Protein AF-A0A8H7SXX1-F1 (afdb_monomer)

InterPro domains:
  IPR019351 Protein of unknown function DUF2039 [PF10217] (131-216)
  IPR019351 Protein of unknown function DUF2039 [PTHR22876] (121-263)
  IPR028217 Ribosome-assembly protein 3, C-terminal [PF14615] (45-90)

Solvent-accessible surface area (backbone atoms only — not comparable to full-atom values): 16747 Å² total; per-residue (Å²): 137,84,88,84,82,91,87,82,90,83,89,81,89,84,86,88,84,91,87,81,86,90,82,90,83,90,75,84,85,75,83,72,82,80,50,78,64,58,58,51,50,54,50,53,44,51,55,52,49,52,51,53,50,50,61,74,43,36,73,60,52,56,54,57,69,68,43,95,80,71,42,72,73,56,51,49,52,52,50,52,61,62,52,58,62,56,75,75,52,52,77,68,54,48,51,51,54,49,52,50,50,51,49,51,50,51,52,48,49,53,56,50,50,65,62,69,72,71,68,72,84,67,83,59,83,77,70,74,74,69,66,92,73,70,82,87,66,79,84,76,78,72,84,83,39,65,71,58,52,52,57,63,68,54,85,80,56,49,28,25,65,75,57,45,52,56,51,52,50,23,44,69,68,73,67,59,68,77,59,92,63,63,38,64,16,79,73,80,65,42,67,68,23,75,60,57,82,51,45,33,27,74,67,52,17,59,75,66,56,25,16,19,58,78,68,46,79,50,71,61,77,33,59,68,85,78,59,72,46,75,66,52,51,50,48,52,51,51,49,52,49,53,53,47,66,76,38,54,74,69,53,36,56,47,52,53,52,37,59,74,71,66,52,87,90,124

Organism: NCBI:txid101142

Sequence (266 aa):
MVDMNKKRSAATKIQSKPAKIQKTEEIKQDQAPETLEQKSTAKRFRDLYMTKVTQAFGADLDIIRQEPNLNGARLNILIDSLEAGIDIFSSLEQEIILADEEKYLRINLYRMSTYENKGTSRKGNSAKKGQAHQNSTSWKANKNSKKSLLIANLPVYGLCQRCTDVILWRKKYKKYKPLTTVKKCTGCEEKCIKEAYHVLCDNCARGKGVCAKCLESKDIINTKDEFKSNADEMREAQEKERMLDRMTLRQRRSYLRKLERGDDIL

Mean predicted aligned error: 20.33 Å

pLDDT: mean 78.38, std 19.78, range [28.33, 97.56]

Foldseek 3Di:
DDDDDDDDDDDDDDDDDDDDDDDDDDDDDDDDPDDPVLVVLLVVLLVVQCVVLCVVCVVVVVVVVPDPPDDPVNVVVVSVVSSVVSVVDDSVRSVVVVVVVVVVVVVVVVVVVVVVPPDDPPPPVPPPDPDPDDCPDDDDDDPPDPVLVVLQPDDDFQAAPVVSVVSNVCSSVVVDDADPAQCQAPQPRDSAHRGPQFRHDPVRSVVQCARRHPRDNHDTDHHPVVDQDPVNVVVVVVVVVVVLVVDDPVVNVVVVVCVVVVHDDD

Secondary structure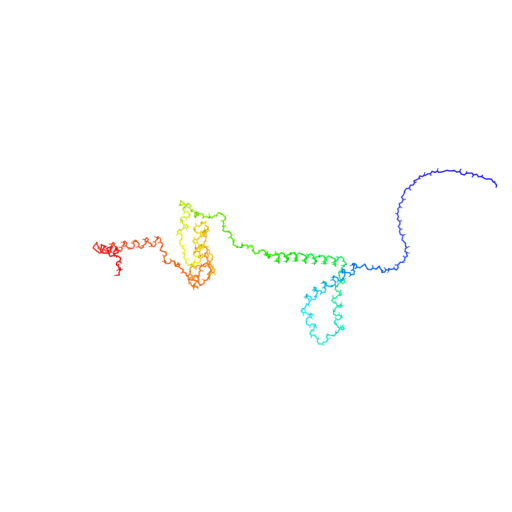 (DSSP, 8-state):
-----------------------------------HHHHHHHHHHHHHHHHHHHHHTHHHHHHHTT-TT--HHHHHHHHHHHHGGGGGS-HHHHHHHHHHHHHHHHHHHHHHHHHHTT--S-------PPPSS---S-----TT-HHHHHHHHS---S-BHHHHHHHHHHHHTT-----SSPBPPTTT-SS-B-STT-SS-HHHHHHHT--TTT-----B---GGG---HHHHHHHHHHHHHHHHHS-HHHHHHHHHHHHHT----

Radius of gyration: 47.49 Å; Cα contacts (8 Å, |Δi|>4): 150; chains: 1; bounding box: 80×70×167 Å

Structure (mmCIF, N/CA/C/O backbone):
data_AF-A0A8H7SXX1-F1
#
_entry.id   AF-A0A8H7SXX1-F1
#
loop_
_atom_site.group_PDB
_atom_site.id
_atom_site.type_symbol
_atom_site.label_atom_id
_atom_site.label_alt_id
_atom_site.label_comp_id
_atom_site.label_asym_id
_atom_site.label_entity_id
_atom_site.label_seq_id
_atom_site.pdbx_PDB_ins_code
_atom_site.Cartn_x
_atom_site.Cartn_y
_atom_site.Cartn_z
_atom_site.occupancy
_atom_site.B_iso_or_equiv
_atom_site.auth_seq_id
_atom_site.auth_comp_id
_atom_site.auth_asym_id
_atom_site.auth_atom_id
_atom_site.pdbx_PDB_model_num
ATOM 1 N N . MET A 1 1 ? -45.574 29.478 123.001 1.00 37.16 1 MET A N 1
ATOM 2 C CA . MET A 1 1 ? -46.199 30.786 122.724 1.00 37.16 1 MET A CA 1
ATOM 3 C C . MET A 1 1 ? -45.103 31.736 122.263 1.00 37.16 1 MET A C 1
ATOM 5 O O . MET A 1 1 ? -44.094 31.814 122.945 1.00 37.16 1 MET A O 1
ATOM 9 N N . VAL A 1 2 ? -45.371 32.416 121.143 1.00 34.28 2 VAL A N 1
ATOM 10 C CA . VAL A 1 2 ? -44.694 33.585 120.540 1.00 34.28 2 VAL A CA 1
ATOM 11 C C . VAL A 1 2 ? -43.374 33.364 119.771 1.00 34.28 2 VAL A C 1
ATOM 13 O O . VAL A 1 2 ? -42.347 33.030 120.346 1.00 34.28 2 VAL A O 1
ATOM 16 N N . ASP A 1 3 ? -43.513 33.568 118.453 1.00 38.09 3 ASP A N 1
ATOM 17 C CA . ASP A 1 3 ? -42.626 34.076 117.388 1.00 38.09 3 ASP A CA 1
ATOM 18 C C . ASP A 1 3 ? -41.094 34.006 117.494 1.00 38.09 3 ASP A C 1
ATOM 20 O O . ASP A 1 3 ? -40.504 34.306 118.521 1.00 38.09 3 ASP A O 1
ATOM 24 N N . MET A 1 4 ? -40.440 33.813 116.336 1.00 37.72 4 MET A N 1
ATOM 25 C CA . MET A 1 4 ? -39.564 34.850 115.761 1.00 37.72 4 MET A CA 1
ATOM 26 C C . MET A 1 4 ? -39.124 34.534 114.318 1.00 37.72 4 MET A C 1
ATOM 28 O O . MET A 1 4 ? -38.861 33.405 113.915 1.00 37.72 4 MET A O 1
ATOM 32 N N . ASN A 1 5 ? -39.069 35.619 113.551 1.00 37.16 5 ASN A N 1
ATOM 33 C CA . ASN A 1 5 ? -38.801 35.768 112.126 1.00 37.16 5 ASN A CA 1
ATOM 34 C C . ASN A 1 5 ? -37.419 35.293 111.623 1.00 37.16 5 ASN A C 1
ATOM 36 O O . ASN A 1 5 ? -36.385 35.653 112.170 1.00 37.16 5 ASN A O 1
ATOM 40 N N . LYS A 1 6 ? -37.449 34.655 110.443 1.00 36.28 6 LYS A N 1
ATOM 41 C CA . LYS A 1 6 ? -36.845 35.062 109.147 1.00 36.28 6 LYS A CA 1
ATOM 42 C C . LYS A 1 6 ? -35.477 35.775 109.127 1.00 36.28 6 LYS A C 1
ATOM 44 O O . LYS A 1 6 ? -35.349 36.872 109.665 1.00 36.28 6 LYS A O 1
ATOM 49 N N . LYS A 1 7 ? -34.605 35.262 108.231 1.00 36.50 7 LYS A N 1
ATOM 50 C CA . LYS A 1 7 ? -33.596 35.901 107.321 1.00 36.50 7 LYS A CA 1
ATOM 51 C C . LYS A 1 7 ? -32.297 35.059 107.354 1.00 36.50 7 LYS A C 1
ATOM 53 O O . LYS A 1 7 ? -31.982 34.521 108.396 1.00 36.50 7 LYS A O 1
ATOM 58 N N . ARG A 1 8 ? -31.464 34.893 106.322 1.00 34.09 8 ARG A N 1
ATOM 59 C CA . ARG A 1 8 ? -31.343 35.384 104.937 1.00 34.09 8 ARG A CA 1
ATOM 60 C C . ARG A 1 8 ? -30.253 34.537 104.242 1.00 34.09 8 ARG A C 1
ATOM 62 O O . ARG A 1 8 ? -29.403 33.960 104.903 1.00 34.09 8 ARG A O 1
ATOM 69 N N . SER A 1 9 ? -30.314 34.547 102.915 1.00 30.62 9 SER A N 1
ATOM 70 C CA . SER A 1 9 ? -29.362 34.135 101.873 1.00 30.62 9 SER A CA 1
ATOM 71 C C . SER A 1 9 ? -27.860 34.092 102.197 1.00 30.62 9 SER A C 1
ATOM 73 O O . SER A 1 9 ? -27.345 35.043 102.774 1.00 30.62 9 SER A O 1
ATOM 75 N N . ALA A 1 10 ? -27.148 33.120 101.611 1.00 31.09 10 ALA A N 1
ATOM 76 C CA . ALA A 1 10 ? -25.990 33.350 100.727 1.00 31.09 10 ALA A CA 1
ATOM 77 C C . ALA A 1 10 ? -25.511 32.036 100.075 1.00 31.09 10 ALA A C 1
ATOM 79 O O . ALA A 1 10 ? -25.441 30.993 100.717 1.00 31.09 10 ALA A O 1
ATOM 80 N N . ALA A 1 11 ? -25.189 32.113 98.783 1.00 35.09 11 ALA A N 1
ATOM 81 C CA . ALA A 1 11 ? -24.529 31.073 97.998 1.00 35.09 11 ALA A CA 1
ATOM 82 C C . ALA A 1 11 ? -23.088 30.819 98.481 1.00 35.09 11 ALA A C 1
ATOM 84 O O . ALA A 1 11 ? -22.517 31.704 99.113 1.00 35.09 11 ALA A O 1
ATOM 85 N N . THR A 1 12 ? -22.488 29.675 98.109 1.00 29.48 12 THR A N 1
ATOM 86 C CA . THR A 1 12 ? -21.173 29.552 97.420 1.00 29.48 12 THR A CA 1
ATOM 87 C C . THR A 1 12 ? -20.706 28.080 97.378 1.00 29.48 12 THR A C 1
ATOM 89 O O . THR A 1 12 ? -20.457 27.502 98.424 1.00 29.48 12 THR A O 1
ATOM 92 N N . LYS A 1 13 ? -20.569 27.538 96.146 1.00 34.62 13 LYS A N 1
ATOM 93 C CA . LYS A 1 13 ? -19.473 26.690 95.585 1.00 34.62 13 LYS A CA 1
ATOM 94 C C . LYS A 1 13 ? -19.109 25.393 96.359 1.00 34.62 13 LYS A C 1
ATOM 96 O O . LYS A 1 13 ? -18.829 25.415 97.541 1.00 34.62 13 LYS A O 1
ATOM 101 N N . ILE A 1 14 ? -18.993 24.226 95.724 1.00 32.09 14 ILE A N 1
ATOM 102 C CA . ILE A 1 14 ? -17.800 23.788 94.972 1.00 32.09 14 ILE A CA 1
ATOM 103 C C . ILE A 1 14 ? -18.101 22.436 94.292 1.00 32.09 14 ILE A C 1
ATOM 105 O O . ILE A 1 14 ? -18.892 21.628 94.764 1.00 32.09 14 ILE A O 1
ATOM 109 N N . GLN A 1 15 ? -17.444 22.257 93.150 1.00 35.50 15 GLN A N 1
ATOM 110 C CA . GLN A 1 15 ? -17.472 21.152 92.197 1.00 35.50 15 GLN A CA 1
ATOM 111 C C . GLN A 1 15 ? -16.870 19.822 92.693 1.00 35.50 15 GLN A C 1
ATOM 113 O O . GLN A 1 15 ? -16.064 19.790 93.618 1.00 35.50 15 GLN A O 1
ATOM 118 N N . SER A 1 16 ? -17.103 18.808 91.843 1.00 32.47 16 SER A N 1
ATOM 119 C CA . SER A 1 16 ? -16.321 17.581 91.580 1.00 32.47 16 SER A CA 1
ATOM 120 C C . SER A 1 16 ? -16.779 16.338 92.346 1.00 32.47 16 SER A C 1
ATOM 122 O O . SER A 1 16 ? -17.070 16.419 93.525 1.00 32.47 16 SER A O 1
ATOM 124 N N . LYS A 1 17 ? -16.875 15.139 91.766 1.00 32.19 17 LYS A N 1
ATOM 125 C CA . LYS A 1 17 ? -16.636 14.587 90.415 1.00 32.19 17 LYS A CA 1
ATOM 126 C C . LYS A 1 17 ? -17.355 13.207 90.370 1.00 32.19 17 LYS A C 1
ATOM 128 O O . LYS A 1 17 ? -17.780 12.732 91.419 1.00 32.19 17 LYS A O 1
ATOM 133 N N . PRO A 1 18 ? -17.519 12.573 89.195 1.00 48.75 18 PRO A N 1
ATOM 134 C CA . PRO A 1 18 ? -18.540 11.547 88.965 1.00 48.75 18 PRO A CA 1
ATOM 135 C C . PRO A 1 18 ? -17.991 10.116 88.828 1.00 48.75 18 PRO A C 1
ATOM 137 O O . PRO A 1 18 ? -16.824 9.944 88.487 1.00 48.75 18 PRO A O 1
ATOM 140 N N . ALA A 1 19 ? -18.876 9.124 89.009 1.00 29.56 19 ALA A N 1
ATOM 141 C CA . ALA A 1 19 ? -18.908 7.755 88.440 1.00 29.56 19 ALA A CA 1
ATOM 142 C C . ALA A 1 19 ? -19.713 6.860 89.409 1.00 29.56 19 ALA A C 1
ATOM 144 O O . ALA A 1 19 ? -19.548 7.013 90.610 1.00 29.56 19 ALA A O 1
ATOM 145 N N . LYS A 1 20 ? -20.542 5.873 89.060 1.00 30.88 20 LYS A N 1
ATOM 146 C CA . LYS A 1 20 ? -21.133 5.275 87.844 1.00 30.88 20 LYS A CA 1
ATOM 147 C C . LYS A 1 20 ? -22.085 4.164 88.386 1.00 30.88 20 LYS A C 1
ATOM 149 O O . LYS A 1 20 ? -22.006 3.865 89.571 1.00 30.88 20 LYS A O 1
ATOM 154 N N . ILE A 1 21 ? -22.841 3.484 87.508 1.00 33.03 21 ILE A N 1
ATOM 155 C CA . ILE A 1 21 ? -23.528 2.169 87.712 1.00 33.03 21 ILE A CA 1
ATOM 156 C C . ILE A 1 21 ? -24.982 2.313 88.219 1.00 33.03 21 ILE A C 1
ATOM 158 O O . ILE A 1 21 ? -25.208 2.705 89.353 1.00 33.03 21 ILE A O 1
ATOM 162 N N . GLN A 1 22 ? -26.013 2.256 87.363 1.00 38.47 22 GLN A N 1
ATOM 163 C CA . GLN A 1 22 ? -26.633 1.116 86.640 1.00 38.47 22 GLN A CA 1
ATOM 164 C C . GLN A 1 22 ? -27.285 0.040 87.530 1.00 38.47 22 GLN A C 1
ATOM 166 O O . GLN A 1 22 ? -26.581 -0.763 88.130 1.00 38.47 22 GLN A O 1
ATOM 171 N N . LYS A 1 23 ? -28.620 -0.063 87.459 1.00 28.33 23 LYS A N 1
ATOM 172 C CA . LYS A 1 23 ? -29.373 -1.285 87.093 1.00 28.33 23 LYS A CA 1
ATOM 173 C C . LYS A 1 23 ? -30.862 -0.920 86.946 1.00 28.33 23 LYS A C 1
ATOM 175 O O . LYS A 1 23 ? -31.417 -0.309 87.845 1.00 28.33 23 LYS A O 1
ATOM 180 N N . THR A 1 24 ? -31.383 -0.927 85.717 1.00 33.12 24 THR A N 1
ATOM 181 C CA . THR A 1 24 ? -32.135 -2.007 85.030 1.00 33.12 24 THR A CA 1
ATOM 182 C C . THR A 1 24 ? -33.617 -1.979 85.344 1.00 33.12 24 THR A C 1
ATOM 184 O O . THR A 1 24 ? -33.993 -2.278 86.467 1.00 33.12 24 THR A O 1
ATOM 187 N N . GLU A 1 25 ? -34.414 -1.762 84.302 1.00 30.83 25 GLU A N 1
ATOM 188 C CA . GLU A 1 25 ? -35.703 -2.420 84.118 1.00 30.83 25 GLU A CA 1
ATOM 189 C C . GLU A 1 25 ? -35.915 -2.658 82.616 1.00 30.83 25 GLU A C 1
ATOM 191 O O . GLU A 1 25 ? -35.535 -1.846 81.770 1.00 30.83 25 GLU A O 1
ATOM 196 N N . GLU A 1 26 ? -36.402 -3.856 82.320 1.00 41.72 26 GLU A N 1
ATOM 197 C CA . GLU A 1 26 ? -36.596 -4.449 81.003 1.00 41.72 26 GLU A CA 1
ATOM 198 C C . GLU A 1 26 ? -37.748 -3.767 80.257 1.00 41.72 26 GLU A C 1
ATOM 200 O O . GLU A 1 26 ? -38.807 -3.518 80.833 1.00 41.72 26 GLU A O 1
ATOM 205 N N . ILE A 1 27 ? -37.578 -3.516 78.955 1.00 31.38 27 ILE A N 1
ATOM 206 C CA . ILE A 1 27 ? -38.669 -3.091 78.072 1.00 31.38 27 ILE A CA 1
ATOM 207 C C . ILE A 1 27 ? -38.662 -3.980 76.829 1.00 31.38 27 ILE A C 1
ATOM 209 O O . ILE A 1 27 ? -37.657 -4.104 76.128 1.00 31.38 27 ILE A O 1
ATOM 213 N N . LYS A 1 28 ? -39.821 -4.606 76.602 1.00 34.22 28 LYS A N 1
ATOM 214 C CA . LYS A 1 28 ? -40.221 -5.328 75.394 1.00 34.22 28 LYS A CA 1
ATOM 215 C C . LYS A 1 28 ? -39.857 -4.505 74.156 1.00 34.22 28 LYS A C 1
ATOM 217 O O . LYS A 1 28 ? -40.243 -3.345 74.057 1.00 34.22 28 LYS A O 1
ATOM 222 N N . GLN A 1 29 ? -39.124 -5.098 73.218 1.00 30.75 29 GLN A N 1
ATOM 223 C CA . GLN A 1 29 ? -38.892 -4.468 71.923 1.00 30.75 29 GLN A CA 1
ATOM 224 C C . GLN A 1 29 ? -40.177 -4.538 71.097 1.00 30.75 29 GLN A C 1
ATOM 226 O O . GLN A 1 29 ? -40.512 -5.568 70.515 1.00 30.75 29 GLN A O 1
ATOM 231 N N . ASP A 1 30 ? -40.892 -3.417 71.094 1.00 32.69 30 ASP A N 1
ATOM 232 C CA . ASP A 1 30 ? -41.948 -3.102 70.147 1.00 32.69 30 ASP A CA 1
ATOM 233 C C . ASP A 1 30 ? -41.365 -3.008 68.730 1.00 32.69 30 ASP A C 1
ATOM 235 O O . ASP A 1 30 ? -40.383 -2.307 68.471 1.00 32.69 30 ASP A O 1
ATOM 239 N N . GLN A 1 31 ? -41.998 -3.725 67.803 1.00 41.03 31 GLN A N 1
ATOM 240 C CA . GLN A 1 31 ? -41.789 -3.585 66.368 1.00 41.03 31 GLN A CA 1
ATOM 241 C C . GLN A 1 31 ? -42.209 -2.173 65.943 1.00 41.03 31 GLN A C 1
ATOM 243 O O . GLN A 1 31 ? -43.389 -1.822 65.982 1.00 41.03 31 GLN A 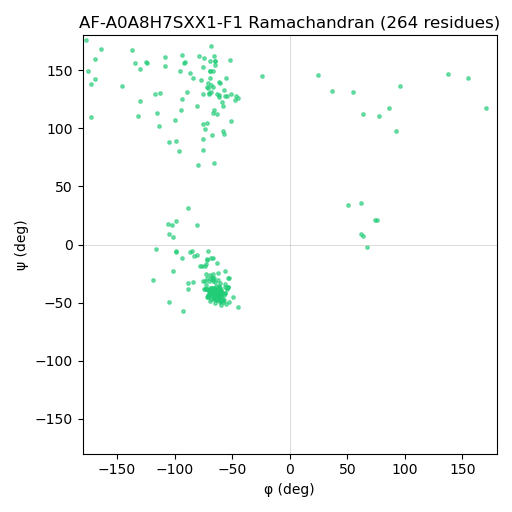O 1
ATOM 248 N N . ALA A 1 32 ? -41.238 -1.359 65.529 1.00 39.59 32 ALA A N 1
ATOM 249 C CA . ALA A 1 32 ? -41.510 -0.088 64.876 1.00 39.59 32 ALA A CA 1
ATOM 250 C C . ALA A 1 32 ? -42.129 -0.346 63.486 1.00 39.59 32 ALA A C 1
ATOM 252 O O . ALA A 1 32 ? -41.664 -1.235 62.769 1.00 39.59 32 ALA A O 1
ATOM 253 N N . PRO A 1 33 ? -43.165 0.406 63.078 1.00 44.22 33 PRO A N 1
ATOM 254 C CA . PRO A 1 33 ? -43.780 0.240 61.771 1.00 44.22 33 PRO A CA 1
ATOM 255 C C . PRO A 1 33 ? -42.784 0.645 60.679 1.00 44.22 33 PRO A C 1
ATOM 257 O O . PRO A 1 33 ? -42.426 1.817 60.563 1.00 44.22 33 PRO A O 1
ATOM 260 N N . GLU A 1 34 ? -42.346 -0.334 59.885 1.00 51.88 34 GLU A N 1
ATOM 261 C CA . GLU A 1 34 ? -41.551 -0.123 58.671 1.00 51.88 34 GLU A CA 1
ATOM 262 C C . GLU A 1 34 ? -42.181 0.969 57.807 1.00 51.88 34 GLU A C 1
ATOM 264 O O . GLU A 1 34 ? -43.358 0.888 57.423 1.00 51.88 34 GLU A O 1
ATOM 269 N N . THR A 1 35 ? -41.394 1.994 57.491 1.00 57.38 35 THR A N 1
ATOM 270 C CA . THR A 1 35 ? -41.860 3.111 56.678 1.00 57.38 35 THR A CA 1
ATOM 271 C C . THR A 1 35 ? -42.144 2.633 55.250 1.00 57.38 35 THR A C 1
ATOM 273 O O . THR A 1 35 ? -41.526 1.698 54.736 1.00 57.38 35 THR A O 1
ATOM 276 N N . LEU A 1 36 ? -43.105 3.275 54.580 1.00 61.31 36 LEU A N 1
ATOM 277 C CA . LEU A 1 36 ? -43.524 2.937 53.210 1.00 61.31 36 LEU A CA 1
ATOM 278 C C . LEU A 1 36 ? -42.338 2.913 52.216 1.00 61.31 36 LEU A C 1
ATOM 280 O O . LEU A 1 36 ? -42.349 2.163 51.241 1.00 61.31 36 LEU A O 1
ATOM 284 N N . GLU A 1 37 ? -41.310 3.716 52.496 1.00 60.41 37 GLU A N 1
ATOM 285 C CA . GLU A 1 37 ? -40.073 3.839 51.724 1.00 60.41 37 GLU A CA 1
ATOM 286 C C . GLU A 1 37 ? -39.175 2.597 51.862 1.00 60.41 37 GLU A C 1
ATOM 288 O O . GLU A 1 37 ? -38.731 2.060 50.847 1.00 60.41 37 GLU A O 1
ATOM 293 N N . GLN A 1 38 ? -39.009 2.068 53.081 1.00 60.84 38 GLN A N 1
ATOM 294 C CA . GLN A 1 38 ? -38.187 0.883 53.381 1.00 60.84 38 GLN A CA 1
ATOM 295 C C . GLN A 1 38 ? -38.747 -0.398 52.745 1.00 60.84 38 GLN A C 1
ATOM 297 O O . GLN A 1 38 ? -38.005 -1.206 52.191 1.00 60.84 38 GLN A O 1
ATOM 302 N N . LYS A 1 39 ? -40.076 -0.559 52.722 1.00 66.38 39 LYS A N 1
ATOM 303 C CA . LYS A 1 39 ? -40.717 -1.681 52.008 1.00 66.38 39 LYS A CA 1
ATOM 304 C C . LYS A 1 39 ? -40.500 -1.602 50.498 1.00 66.38 39 LYS A C 1
ATOM 306 O O . LYS A 1 39 ? -40.419 -2.623 49.814 1.00 66.38 39 LYS A O 1
ATOM 311 N N . SER A 1 40 ? -40.423 -0.384 49.962 1.00 75.94 40 SER A N 1
ATOM 312 C CA . SER A 1 40 ? -40.238 -0.161 48.530 1.00 75.94 40 SER A CA 1
ATOM 313 C C . SER A 1 40 ? -38.803 -0.447 48.077 1.00 75.94 40 SER A C 1
ATOM 315 O O . SER A 1 40 ? -38.621 -1.033 47.009 1.00 75.94 40 SER A O 1
ATOM 317 N N . THR A 1 41 ? -37.797 -0.099 48.889 1.00 77.31 41 THR A N 1
ATOM 318 C CA . THR A 1 41 ? -36.383 -0.388 48.607 1.00 77.31 41 THR A CA 1
ATOM 319 C C . THR A 1 41 ? -36.094 -1.877 48.739 1.00 77.31 41 THR A C 1
ATOM 321 O O . THR A 1 41 ? -35.502 -2.446 47.825 1.00 77.31 41 THR A O 1
ATOM 324 N N . ALA A 1 42 ? -36.623 -2.532 49.778 1.00 83.75 42 ALA A N 1
ATOM 325 C CA . ALA A 1 42 ? -36.520 -3.9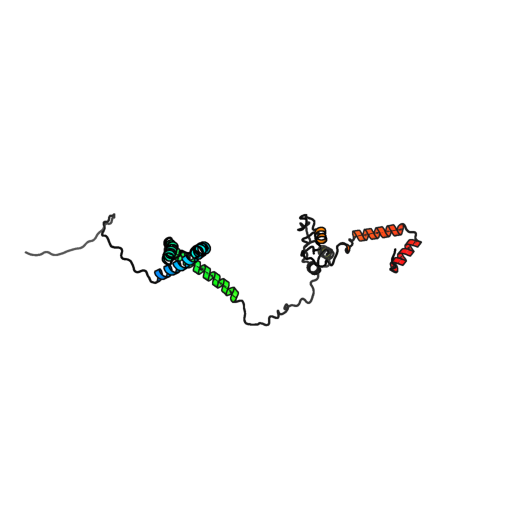80 49.956 1.00 83.75 42 ALA A CA 1
ATOM 326 C C . ALA A 1 42 ? -37.100 -4.750 48.758 1.00 83.75 42 ALA A C 1
ATOM 328 O O . ALA A 1 42 ? -36.475 -5.673 48.237 1.00 83.75 42 ALA A O 1
ATOM 329 N N . LYS A 1 43 ? -38.266 -4.324 48.249 1.00 88.88 43 LYS A N 1
ATOM 330 C CA . LYS A 1 43 ? -38.862 -4.918 47.046 1.00 88.88 43 LYS A CA 1
ATOM 331 C C . LYS A 1 43 ? -37.988 -4.715 45.803 1.00 88.88 43 LYS A C 1
ATOM 333 O O . LYS A 1 43 ? -37.742 -5.667 45.072 1.00 88.88 43 LYS A O 1
ATOM 338 N N . ARG A 1 44 ? -37.493 -3.494 45.571 1.00 88.94 44 ARG A N 1
ATOM 339 C CA . ARG A 1 44 ? -36.620 -3.191 44.420 1.00 88.94 44 ARG A CA 1
ATOM 340 C C . ARG A 1 44 ? -35.317 -3.984 44.464 1.00 88.94 44 ARG A C 1
ATOM 342 O O . ARG A 1 44 ? -34.874 -4.475 43.429 1.00 88.94 44 ARG A O 1
ATOM 349 N N . PHE A 1 45 ? -34.717 -4.114 45.647 1.00 92.81 45 PHE A N 1
ATOM 350 C CA . PHE A 1 45 ? -33.502 -4.899 45.829 1.00 92.81 45 PHE A CA 1
ATOM 351 C C . PHE A 1 45 ? -33.764 -6.382 45.584 1.00 92.81 45 PHE A C 1
ATOM 353 O O . PHE A 1 45 ? -33.024 -6.997 44.823 1.00 92.81 45 PHE A O 1
ATOM 360 N N . ARG A 1 46 ? -34.848 -6.936 46.142 1.00 93.25 46 ARG A N 1
ATOM 361 C CA . ARG A 1 46 ? -35.284 -8.314 45.881 1.00 93.25 46 ARG A CA 1
ATOM 362 C C . ARG A 1 46 ? -35.427 -8.586 44.385 1.00 93.25 46 ARG A C 1
ATOM 364 O O . ARG A 1 46 ? -34.861 -9.557 43.895 1.00 93.25 46 ARG A O 1
ATOM 371 N N . ASP A 1 47 ? -36.118 -7.715 43.654 1.00 92.12 47 ASP A N 1
ATOM 372 C CA . ASP A 1 47 ? -36.322 -7.874 42.211 1.00 92.12 47 ASP A CA 1
ATOM 373 C C . ASP A 1 47 ? -34.987 -7.845 41.440 1.00 92.12 47 ASP A C 1
ATOM 375 O O . ASP A 1 47 ? -34.738 -8.684 40.566 1.00 92.12 47 ASP A O 1
ATOM 379 N N . LEU A 1 48 ? -34.092 -6.913 41.785 1.00 92.75 48 LEU A N 1
ATOM 380 C CA . LEU A 1 48 ? -32.768 -6.798 41.172 1.00 92.75 48 LEU A CA 1
ATOM 381 C C . LEU A 1 48 ? -31.891 -8.016 41.477 1.00 92.75 48 LEU A C 1
ATOM 383 O O . LEU A 1 48 ? -31.286 -8.590 40.569 1.00 92.75 48 LEU A O 1
ATOM 387 N N . TYR A 1 49 ? -31.849 -8.427 42.741 1.00 94.19 49 TYR A N 1
ATOM 388 C CA . TYR A 1 49 ? -31.094 -9.577 43.216 1.00 94.19 49 TYR A CA 1
ATOM 389 C C . TYR A 1 49 ? -31.554 -10.856 42.515 1.00 94.19 49 TYR A C 1
ATOM 391 O O . TYR A 1 49 ? -30.746 -11.539 41.883 1.00 94.19 49 TYR A O 1
ATOM 399 N N . MET A 1 50 ? -32.862 -11.124 42.517 1.00 94.06 50 MET A N 1
ATOM 400 C CA . MET A 1 50 ? -33.433 -12.292 41.850 1.00 94.06 50 MET A CA 1
ATOM 401 C C . MET A 1 50 ? -33.170 -12.273 40.344 1.00 94.06 50 MET A C 1
ATOM 403 O O . MET A 1 50 ? -32.860 -13.315 39.768 1.00 94.06 50 MET A O 1
ATOM 407 N N . THR A 1 51 ? -33.195 -11.105 39.698 1.00 92.94 51 THR A N 1
ATOM 408 C CA . THR A 1 51 ? -32.827 -10.980 38.278 1.00 92.94 51 THR A CA 1
ATOM 409 C C . THR A 1 51 ? -31.370 -11.388 38.034 1.00 92.94 51 THR A C 1
ATOM 411 O O . THR A 1 51 ? -31.090 -12.161 37.119 1.00 92.94 51 THR A O 1
ATOM 414 N N . LYS A 1 52 ? -30.426 -10.919 38.858 1.00 93.38 52 LYS A N 1
ATOM 415 C CA . LYS A 1 52 ? -28.994 -11.231 38.698 1.00 93.38 52 LYS A CA 1
ATOM 416 C C . LYS A 1 52 ? -28.693 -12.697 39.005 1.00 93.38 52 LYS A C 1
ATOM 418 O O . LYS A 1 52 ? -27.950 -13.328 38.258 1.00 93.38 52 LYS A O 1
ATOM 423 N N . VAL A 1 53 ? -29.286 -13.245 40.064 1.00 93.19 53 VAL A N 1
ATOM 424 C CA . VAL A 1 53 ? -29.099 -14.646 40.469 1.00 93.19 53 VAL A CA 1
ATOM 425 C C . VAL A 1 53 ? -29.684 -15.594 39.425 1.00 93.19 53 VAL A C 1
ATOM 427 O O . VAL A 1 53 ? -28.997 -16.510 38.981 1.00 93.19 53 VAL A O 1
ATOM 430 N N . THR A 1 54 ? -30.907 -15.345 38.954 1.00 91.25 54 THR A N 1
ATOM 431 C CA . THR A 1 54 ? -31.518 -16.183 37.908 1.00 91.25 54 THR A CA 1
ATOM 432 C C . THR A 1 54 ? -30.819 -16.054 36.556 1.00 91.25 54 THR A C 1
ATOM 434 O O . THR A 1 54 ? -30.799 -17.018 35.797 1.00 91.25 54 THR A O 1
ATOM 437 N N . GLN A 1 55 ? -30.193 -14.910 36.258 1.00 92.50 55 GLN A N 1
ATOM 438 C CA . GLN A 1 55 ? -29.332 -14.760 35.085 1.00 92.50 55 GLN A CA 1
ATOM 439 C C . GLN A 1 55 ? -28.014 -15.537 35.236 1.00 92.50 55 GLN A C 1
ATOM 441 O O . GLN A 1 55 ? -27.590 -16.200 34.292 1.00 92.50 55 GLN A O 1
ATOM 446 N N . ALA A 1 56 ? -27.364 -15.462 36.401 1.00 93.81 56 ALA A N 1
ATOM 447 C CA . ALA A 1 56 ? -26.086 -16.127 36.656 1.00 93.81 56 ALA A CA 1
ATOM 448 C C . ALA A 1 56 ? -26.217 -17.658 36.678 1.00 93.81 56 ALA A C 1
ATOM 450 O O . ALA A 1 56 ? -25.390 -18.350 36.091 1.00 93.81 56 ALA A O 1
ATOM 451 N N . PHE A 1 57 ? -27.283 -18.173 37.292 1.00 94.31 57 PHE A N 1
ATOM 452 C CA . PHE A 1 57 ? -27.585 -19.605 37.385 1.00 94.31 57 PHE A CA 1
ATOM 453 C C . PHE A 1 57 ? -28.606 -20.072 36.337 1.00 94.31 57 PHE A C 1
ATOM 455 O O . PHE A 1 57 ? -29.234 -21.115 36.499 1.00 94.31 57 PHE A O 1
ATOM 462 N N . GLY A 1 58 ? -28.797 -19.314 35.252 1.00 93.06 58 GLY A N 1
ATOM 463 C CA . GLY A 1 58 ? -29.850 -19.587 34.268 1.00 93.06 58 GLY A CA 1
ATOM 464 C C . GLY A 1 58 ? -29.778 -20.993 33.668 1.00 93.06 58 GLY A C 1
ATOM 465 O O . GLY A 1 58 ? -30.799 -21.667 33.574 1.00 93.06 58 GLY A O 1
ATOM 466 N N . ALA A 1 59 ? -28.569 -21.467 33.350 1.00 92.88 59 ALA A N 1
ATOM 467 C CA . ALA A 1 59 ? -28.356 -22.803 32.794 1.00 92.88 59 ALA A CA 1
ATOM 468 C C . ALA A 1 59 ? -28.768 -23.927 33.764 1.00 92.88 59 ALA A C 1
ATOM 470 O O . ALA A 1 59 ? -29.434 -24.874 33.352 1.00 92.88 59 ALA A O 1
ATOM 471 N N . ASP A 1 60 ? -28.427 -23.804 35.049 1.00 93.62 60 ASP A N 1
ATOM 472 C CA . ASP A 1 60 ? -28.781 -24.797 36.072 1.00 93.62 60 ASP A CA 1
ATOM 473 C C . ASP A 1 60 ? -30.287 -24.783 36.361 1.00 93.62 60 ASP A C 1
ATOM 475 O O . ASP A 1 60 ? -30.924 -25.830 36.493 1.00 93.62 60 ASP A O 1
ATOM 479 N N . LEU A 1 61 ? -30.892 -23.592 36.385 1.00 91.12 61 LEU A N 1
ATOM 480 C CA . LEU A 1 61 ? -32.338 -23.437 36.540 1.00 91.12 61 LEU A CA 1
ATOM 481 C C . LEU A 1 61 ? -33.108 -24.034 35.356 1.00 91.12 61 LEU A C 1
ATOM 483 O O . LEU A 1 61 ? -34.177 -24.607 35.559 1.00 91.12 61 LEU A O 1
ATOM 487 N N . ASP A 1 62 ? -32.577 -23.948 34.136 1.00 91.38 62 ASP A N 1
ATOM 488 C CA . ASP A 1 62 ? -33.181 -24.569 32.953 1.00 91.38 62 ASP A CA 1
ATOM 489 C C . ASP A 1 62 ? -33.132 -26.099 32.992 1.00 91.38 62 ASP A C 1
ATOM 491 O O . ASP A 1 62 ? -34.051 -26.742 32.481 1.00 91.38 62 ASP A O 1
ATOM 495 N N . ILE A 1 63 ? -32.122 -26.688 33.637 1.00 92.06 63 ILE A N 1
ATOM 496 C CA . ILE A 1 63 ? -32.062 -28.134 33.898 1.00 92.06 63 ILE A CA 1
ATOM 497 C C . ILE A 1 63 ? -33.127 -28.520 34.929 1.00 92.06 63 ILE A C 1
ATOM 499 O O . ILE A 1 63 ? -33.915 -29.432 34.687 1.00 92.06 63 ILE A O 1
ATOM 503 N N . ILE A 1 64 ? -33.211 -27.788 36.044 1.00 88.44 64 ILE A N 1
ATOM 504 C CA . ILE A 1 64 ? -34.185 -28.060 37.115 1.00 88.44 64 ILE A CA 1
ATOM 505 C C . ILE A 1 64 ? -35.628 -27.935 36.597 1.00 88.44 64 ILE A C 1
ATOM 507 O O . ILE A 1 64 ? -36.500 -28.719 36.969 1.00 88.44 64 ILE A O 1
ATOM 511 N N . ARG A 1 65 ? -35.887 -26.992 35.682 1.00 87.25 65 ARG A N 1
ATOM 512 C CA . ARG A 1 65 ? -37.191 -26.829 35.013 1.00 87.25 65 ARG A CA 1
ATOM 513 C C . ARG A 1 65 ? -37.608 -28.036 34.171 1.00 87.25 65 ARG A C 1
ATOM 515 O O . ARG A 1 65 ? -38.801 -28.208 33.938 1.00 87.25 65 ARG A O 1
ATOM 522 N N . GLN A 1 66 ? -36.659 -28.845 33.703 1.00 89.06 66 GLN A N 1
ATOM 523 C CA . GLN A 1 66 ? -36.926 -30.031 32.884 1.00 89.06 66 GLN A CA 1
ATOM 524 C C . GLN A 1 66 ? -37.211 -31.284 33.725 1.00 89.06 66 GLN A C 1
ATOM 526 O O . GLN A 1 66 ? -37.592 -32.316 33.170 1.00 89.06 66 GLN A O 1
ATOM 531 N N . GLU A 1 67 ? -37.058 -31.225 35.052 1.00 87.69 67 GLU A N 1
ATOM 532 C CA . GLU A 1 67 ? -37.318 -32.378 35.908 1.00 87.69 67 GLU A CA 1
ATOM 533 C C . GLU A 1 67 ? -38.822 -32.707 35.986 1.00 87.69 67 GLU A C 1
ATOM 535 O O . GLU A 1 67 ? -39.635 -31.846 36.334 1.00 87.69 67 GLU A O 1
ATOM 540 N N . PRO A 1 68 ? -39.223 -33.977 35.782 1.00 82.62 68 PRO A N 1
ATOM 541 C CA . PRO A 1 68 ? -40.635 -34.377 35.777 1.00 82.62 68 PRO A CA 1
ATOM 542 C C . PRO A 1 68 ? -41.322 -34.248 37.149 1.00 82.62 68 PRO A C 1
ATOM 544 O O . PRO A 1 68 ? -42.541 -34.355 37.242 1.00 82.62 68 PRO A O 1
ATOM 547 N N . ASN A 1 69 ? -40.553 -34.024 38.219 1.00 84.19 69 ASN A N 1
ATOM 548 C CA . ASN A 1 69 ? -41.037 -33.956 39.599 1.00 84.19 69 ASN A CA 1
ATOM 549 C C . ASN A 1 69 ? -41.104 -32.523 40.157 1.00 84.19 69 ASN A C 1
ATOM 551 O O . ASN A 1 69 ? -41.309 -32.352 41.365 1.00 84.19 69 ASN A O 1
ATOM 555 N N . LEU A 1 70 ? -40.908 -31.491 39.329 1.00 86.75 70 LEU A N 1
ATOM 556 C CA . LEU A 1 70 ? -40.988 -30.100 39.771 1.00 86.75 70 LEU A CA 1
ATOM 557 C C . LEU A 1 70 ? -42.457 -29.678 39.965 1.00 86.75 70 LEU A C 1
ATOM 559 O O . LEU A 1 70 ? -43.124 -29.207 39.050 1.00 86.75 70 LEU A O 1
ATOM 563 N N . ASN A 1 71 ? -42.971 -29.867 41.181 1.00 88.94 71 ASN A N 1
ATOM 564 C CA . ASN A 1 71 ? -44.305 -29.418 41.595 1.00 88.94 71 ASN A CA 1
ATOM 565 C C . ASN A 1 71 ? -44.240 -28.023 42.256 1.00 88.94 71 ASN A C 1
ATOM 567 O O . ASN A 1 71 ? -43.180 -27.607 42.727 1.00 88.94 71 ASN A O 1
ATOM 571 N N . GLY A 1 72 ? -45.373 -27.322 42.374 1.00 88.81 72 GLY A N 1
ATOM 572 C CA . GLY A 1 72 ? -45.458 -25.968 42.939 1.00 88.81 72 GLY A CA 1
ATOM 573 C C . GLY A 1 72 ? -44.837 -25.828 44.335 1.00 88.81 72 GLY A C 1
ATOM 574 O O . GLY A 1 72 ? -44.157 -24.847 44.610 1.00 88.81 72 GLY A O 1
ATOM 575 N N . ALA A 1 73 ? -44.964 -26.848 45.192 1.00 89.81 73 ALA A N 1
ATOM 576 C CA . ALA A 1 73 ? -44.323 -26.853 46.510 1.00 89.81 73 ALA A CA 1
ATOM 577 C C . ALA A 1 73 ? -42.783 -26.840 46.433 1.00 89.81 73 ALA A C 1
ATOM 579 O O . ALA A 1 73 ? -42.135 -26.142 47.206 1.00 89.81 73 ALA A O 1
ATOM 580 N N . ARG A 1 74 ? -42.187 -27.578 45.485 1.00 88.56 74 ARG A N 1
ATOM 581 C CA . ARG A 1 74 ? -40.728 -27.592 45.277 1.00 88.56 74 ARG A CA 1
ATOM 582 C C . ARG A 1 74 ? -40.237 -26.302 44.634 1.00 88.56 74 ARG A C 1
ATOM 584 O O . ARG A 1 74 ? -39.159 -25.831 44.970 1.00 88.56 74 ARG A O 1
ATOM 591 N N . LEU A 1 75 ? -41.042 -25.727 43.744 1.00 89.25 75 LEU A N 1
ATOM 592 C CA . LEU A 1 75 ? -40.763 -24.432 43.137 1.00 89.25 75 LEU A CA 1
ATOM 593 C C . LEU A 1 75 ? -40.738 -23.314 44.188 1.00 89.25 75 LEU A C 1
ATOM 595 O O . LEU A 1 75 ? -39.827 -22.497 44.161 1.00 89.25 75 LEU A O 1
ATOM 599 N N . ASN A 1 76 ? -41.662 -23.323 45.152 1.00 89.88 76 ASN A N 1
ATOM 600 C CA . ASN A 1 76 ? -41.638 -22.368 46.263 1.00 89.88 76 ASN A CA 1
ATOM 601 C C . ASN A 1 76 ? -40.380 -22.530 47.125 1.00 89.88 76 ASN A C 1
ATOM 603 O O . ASN A 1 76 ? -39.703 -21.546 47.380 1.00 89.88 76 ASN A O 1
ATOM 607 N N . ILE A 1 77 ? -39.997 -23.765 47.471 1.00 91.06 77 ILE A N 1
ATOM 608 C CA . ILE A 1 77 ? -38.752 -24.027 48.217 1.00 91.06 77 ILE A CA 1
ATOM 609 C C . ILE A 1 77 ? -37.524 -23.519 47.449 1.00 91.06 77 ILE A C 1
ATOM 611 O O . ILE A 1 77 ? -36.605 -22.970 48.051 1.00 91.06 77 ILE A O 1
ATOM 615 N N . LEU A 1 78 ? -37.493 -23.696 46.125 1.00 90.62 78 LEU A N 1
ATOM 616 C CA . LEU A 1 78 ? -36.413 -23.185 45.283 1.00 90.62 78 LEU A CA 1
ATOM 617 C C . LEU A 1 78 ? -36.364 -21.652 45.309 1.00 90.62 78 LEU A C 1
ATOM 619 O O . LEU A 1 78 ? -35.283 -21.090 45.457 1.00 90.62 78 LEU A O 1
ATOM 623 N N . ILE A 1 79 ? -37.515 -20.984 45.198 1.00 91.69 79 ILE A N 1
ATOM 624 C CA . ILE A 1 79 ? -37.610 -19.523 45.301 1.00 91.69 79 ILE A CA 1
ATOM 625 C C . ILE A 1 79 ? -37.121 -19.055 46.677 1.00 91.69 79 ILE A C 1
ATOM 627 O O . ILE A 1 79 ? -36.230 -18.214 46.728 1.00 91.69 79 ILE A O 1
ATOM 631 N N . ASP A 1 80 ? -37.607 -19.653 47.765 1.00 92.56 80 ASP A N 1
ATOM 632 C CA . ASP A 1 80 ? -37.211 -19.305 49.136 1.00 92.56 80 ASP A CA 1
ATOM 633 C C . ASP A 1 80 ? -35.706 -19.518 49.366 1.00 92.56 80 ASP A C 1
ATOM 635 O O . ASP A 1 80 ? -35.036 -18.700 49.994 1.00 92.56 80 ASP A O 1
ATOM 639 N N . SER A 1 81 ? -35.144 -20.595 48.807 1.00 92.25 81 SER A N 1
ATOM 640 C CA . SER A 1 81 ? -33.709 -20.896 48.903 1.00 92.25 81 SER A CA 1
ATOM 641 C C . SER A 1 81 ? -32.854 -19.855 48.183 1.00 92.25 81 SER A C 1
ATOM 643 O O . SER A 1 81 ? -31.784 -19.494 48.670 1.00 92.25 81 SER A O 1
ATOM 645 N N . LEU A 1 82 ? -33.311 -19.375 47.023 1.00 91.75 82 LEU A N 1
ATOM 646 C CA . LEU A 1 82 ? -32.629 -18.316 46.281 1.00 91.75 82 LEU A CA 1
ATOM 647 C C . LEU A 1 82 ? -32.780 -16.965 46.989 1.00 91.75 82 LEU A C 1
ATOM 649 O O . LEU A 1 82 ? -31.828 -16.195 47.047 1.00 91.75 82 LEU A O 1
ATOM 653 N N . GLU A 1 83 ? -33.944 -16.689 47.570 1.00 92.56 83 GLU A N 1
ATOM 654 C CA . GLU A 1 83 ? -34.223 -15.437 48.273 1.00 92.56 83 GLU A CA 1
ATOM 655 C C . GLU A 1 83 ? -33.516 -15.320 49.620 1.00 92.56 83 GLU A C 1
ATOM 657 O O . GLU A 1 83 ? -33.200 -14.206 50.026 1.00 92.56 83 GLU A O 1
ATOM 662 N N . ALA A 1 84 ? -33.182 -16.434 50.275 1.00 92.00 84 ALA A N 1
ATOM 663 C CA . ALA A 1 84 ? -32.414 -16.434 51.521 1.00 92.00 84 ALA A CA 1
ATOM 664 C C . ALA A 1 84 ? -31.053 -15.718 51.396 1.00 92.00 84 ALA A C 1
ATOM 666 O O . ALA A 1 84 ? -30.500 -15.235 52.382 1.00 92.00 84 ALA A O 1
ATOM 667 N N . GLY A 1 85 ? -30.505 -15.607 50.181 1.00 88.81 85 GLY A N 1
ATOM 668 C CA . GLY A 1 85 ? -29.282 -14.846 49.934 1.00 88.81 85 GLY A CA 1
ATOM 669 C C . GLY A 1 85 ? -29.447 -13.321 50.020 1.00 88.81 85 GLY A C 1
ATOM 670 O O . GLY A 1 85 ? -28.441 -12.616 50.084 1.00 88.81 85 GLY A O 1
ATOM 671 N N . ILE A 1 86 ? -30.680 -12.802 50.056 1.00 91.50 86 ILE A N 1
ATOM 672 C CA . ILE A 1 86 ? -30.978 -11.371 50.242 1.00 91.50 86 ILE A CA 1
ATOM 673 C C . ILE A 1 86 ? -30.605 -10.920 51.658 1.00 91.50 86 ILE A C 1
ATOM 675 O O . ILE A 1 86 ? -30.055 -9.831 51.825 1.00 91.50 86 ILE A O 1
ATOM 679 N N . ASP A 1 87 ? -30.826 -11.774 52.660 1.00 89.06 87 ASP A N 1
ATOM 680 C CA . ASP A 1 87 ? -30.594 -11.465 54.078 1.00 89.06 87 ASP A CA 1
ATOM 681 C C . ASP A 1 87 ? -29.105 -11.296 54.430 1.00 89.06 87 ASP A C 1
ATOM 683 O O . ASP A 1 87 ? -28.761 -10.801 55.503 1.00 89.06 87 ASP A O 1
ATOM 687 N N . ILE A 1 88 ? -28.206 -11.679 53.518 1.00 91.81 88 ILE A N 1
ATOM 688 C CA . ILE A 1 88 ? -26.756 -11.485 53.654 1.00 91.81 88 ILE A CA 1
ATOM 689 C C . ILE A 1 88 ? -26.390 -9.994 53.554 1.00 91.81 88 ILE A C 1
ATOM 691 O O . ILE A 1 88 ? -25.377 -9.574 54.111 1.00 91.81 88 ILE A O 1
ATOM 695 N N . PHE A 1 89 ? -27.204 -9.190 52.864 1.00 90.25 89 PHE A N 1
ATOM 696 C CA . PHE A 1 89 ? -26.930 -7.777 52.617 1.00 90.25 89 PHE A CA 1
ATOM 697 C C . PHE A 1 89 ? -27.591 -6.897 53.675 1.00 90.25 89 PHE A C 1
ATOM 699 O O . PHE A 1 89 ? -28.810 -6.923 53.854 1.00 90.25 89 PHE A O 1
ATOM 706 N N . SER A 1 90 ? -26.794 -6.050 54.326 1.00 90.62 90 SER A N 1
ATOM 707 C CA . SER A 1 90 ? -27.309 -5.014 55.224 1.00 90.62 90 SER A CA 1
ATOM 708 C C . SER A 1 90 ? -28.143 -3.974 54.465 1.00 90.62 90 SER A C 1
ATOM 710 O O . SER A 1 90 ? -27.966 -3.772 53.264 1.00 90.62 90 SER A O 1
ATOM 712 N N . SER A 1 91 ? -29.022 -3.250 55.166 1.00 85.06 91 SER A N 1
ATOM 713 C CA . SER A 1 91 ? -29.858 -2.202 54.554 1.00 85.06 91 SER A CA 1
ATOM 714 C C . SER A 1 91 ? -29.040 -1.155 53.788 1.00 85.06 91 SER A C 1
ATOM 716 O O . SER A 1 91 ? -29.430 -0.739 52.700 1.00 85.06 91 SER A O 1
ATOM 718 N N . LEU A 1 92 ? -27.866 -0.790 54.310 1.00 85.81 92 LEU A N 1
ATOM 719 C CA . LEU A 1 92 ? -26.953 0.146 53.659 1.00 85.81 92 LEU A CA 1
ATOM 720 C C . LEU A 1 92 ? -26.343 -0.432 52.371 1.00 85.81 92 LEU A C 1
ATOM 722 O O . LEU A 1 92 ? -26.221 0.276 51.375 1.00 85.81 92 LEU A O 1
ATOM 726 N N . GLU A 1 93 ? -25.967 -1.712 52.363 1.00 86.88 93 GLU A N 1
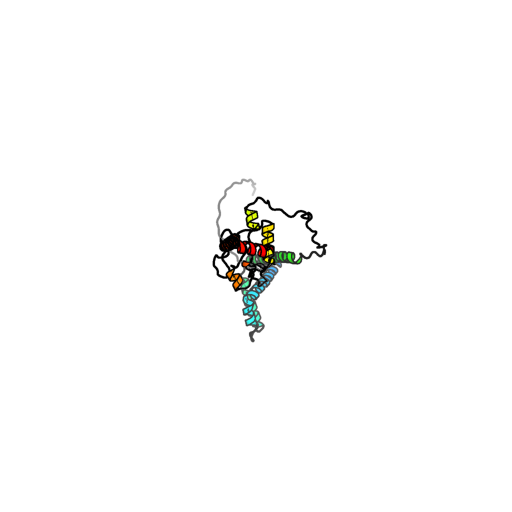ATOM 727 C CA . GLU A 1 93 ? -25.423 -2.368 51.166 1.00 86.88 93 GLU A CA 1
ATOM 728 C C . GLU A 1 93 ? -26.480 -2.510 50.071 1.00 86.88 93 GLU A C 1
ATOM 730 O O . GLU A 1 93 ? -26.180 -2.278 48.900 1.00 86.88 93 GLU A O 1
ATOM 735 N N . GLN A 1 94 ? -27.724 -2.818 50.447 1.00 89.50 94 GLN A N 1
ATOM 736 C CA . GLN A 1 94 ? -28.847 -2.865 49.511 1.00 89.50 94 GLN A CA 1
ATOM 737 C C . GLN A 1 94 ? -29.060 -1.504 48.830 1.00 89.50 94 GLN A C 1
ATOM 739 O O . GLN A 1 94 ? -29.215 -1.442 47.609 1.00 89.50 94 GLN A O 1
ATOM 744 N N . GLU A 1 95 ? -29.004 -0.407 49.592 1.00 87.94 95 GLU A N 1
ATOM 745 C CA . GLU A 1 95 ? -29.122 0.957 49.060 1.00 87.94 95 GLU A CA 1
ATOM 746 C C . GLU A 1 95 ? -27.970 1.329 48.116 1.00 87.94 95 GLU A C 1
ATOM 748 O O . GLU A 1 95 ? -28.209 1.900 47.049 1.00 87.94 95 GLU A O 1
ATOM 753 N N . ILE A 1 96 ? -26.729 0.976 48.463 1.00 87.44 96 ILE A N 1
ATOM 754 C CA . ILE A 1 96 ? -25.553 1.250 47.623 1.00 87.44 96 ILE A CA 1
ATOM 755 C C . ILE A 1 96 ? -25.649 0.500 46.289 1.00 87.44 96 ILE A C 1
ATOM 757 O O . ILE A 1 96 ? -25.450 1.098 45.231 1.00 87.44 96 ILE A O 1
ATOM 761 N N . ILE A 1 97 ? -25.997 -0.790 46.325 1.00 88.88 97 ILE A N 1
ATOM 762 C CA . ILE A 1 97 ? -26.116 -1.625 45.121 1.00 88.88 97 ILE A CA 1
ATOM 763 C C . ILE A 1 97 ? -27.225 -1.097 44.201 1.00 88.88 97 ILE A C 1
ATOM 765 O O . ILE A 1 97 ? -27.029 -1.008 42.987 1.00 88.88 97 ILE A O 1
ATOM 769 N N . LEU A 1 98 ? -28.371 -0.699 44.767 1.00 88.44 98 LEU A N 1
ATOM 770 C CA . LEU A 1 98 ? -29.456 -0.083 44.001 1.00 88.44 98 LEU A CA 1
ATOM 771 C C . LEU A 1 98 ? -29.012 1.227 43.338 1.00 88.44 98 LEU A C 1
ATOM 773 O O . LEU A 1 98 ? -29.264 1.426 42.148 1.00 88.44 98 LEU A O 1
ATOM 777 N N . ALA A 1 99 ? -28.319 2.099 44.073 1.00 86.25 99 ALA A N 1
ATOM 778 C CA . ALA A 1 99 ? -27.842 3.376 43.547 1.00 86.25 99 ALA A CA 1
ATOM 779 C C . ALA A 1 99 ? -26.815 3.202 42.412 1.00 86.25 99 ALA A C 1
ATOM 781 O O . ALA A 1 99 ? -26.842 3.944 41.424 1.00 86.25 99 ALA A O 1
ATOM 782 N N . ASP A 1 100 ? -25.925 2.214 42.521 1.00 87.19 100 ASP A N 1
ATOM 783 C CA . ASP A 1 100 ? -24.928 1.918 41.492 1.00 87.19 100 ASP A CA 1
ATOM 784 C C . ASP A 1 100 ? -25.556 1.345 40.213 1.00 87.19 100 ASP A C 1
ATOM 786 O O . ASP A 1 100 ? -25.197 1.769 39.108 1.00 87.19 100 ASP A O 1
ATOM 790 N N . GLU A 1 101 ? -26.536 0.447 40.332 1.00 86.12 101 GLU A N 1
ATOM 791 C CA . GLU A 1 101 ? -27.273 -0.083 39.178 1.00 86.12 101 GLU A CA 1
ATOM 792 C C . GLU A 1 101 ? -28.129 1.005 38.507 1.00 86.12 101 GLU A C 1
ATOM 794 O O . GLU A 1 101 ? -28.116 1.126 37.278 1.00 86.12 101 GLU A O 1
ATOM 799 N N . GLU A 1 102 ? -28.786 1.883 39.276 1.00 85.12 102 GLU A N 1
ATOM 800 C CA . GLU A 1 102 ? -29.501 3.047 38.732 1.00 85.12 102 GLU A CA 1
ATOM 801 C C . GLU A 1 102 ? -28.556 4.009 37.999 1.00 85.12 102 GLU A C 1
ATOM 803 O O . GLU A 1 102 ? -28.873 4.511 36.914 1.00 85.12 102 GLU A O 1
ATOM 808 N N . LYS A 1 103 ? -27.358 4.243 38.542 1.00 85.62 103 LYS A N 1
ATOM 809 C CA . LYS A 1 103 ? -26.323 5.060 37.900 1.00 85.62 103 LYS A CA 1
ATOM 810 C C . LYS A 1 103 ? -25.830 4.420 36.604 1.00 85.62 103 LYS A C 1
ATOM 812 O O . LYS A 1 103 ? -25.702 5.123 35.599 1.00 85.62 103 LYS A O 1
ATOM 817 N N . TYR A 1 104 ? -25.583 3.111 36.596 1.00 82.25 104 TYR A N 1
ATOM 818 C CA . TYR A 1 104 ? -25.161 2.373 35.405 1.00 82.25 104 TYR A CA 1
ATOM 819 C C . TYR A 1 104 ? -26.235 2.407 34.307 1.00 82.25 104 TYR A C 1
ATOM 821 O O . TYR A 1 104 ? -25.935 2.743 33.156 1.00 82.25 104 TYR A O 1
ATOM 829 N N . LEU A 1 105 ? -27.500 2.165 34.666 1.00 80.56 105 LEU A N 1
ATOM 830 C CA . LEU A 1 105 ? -28.646 2.269 33.760 1.00 80.56 105 LEU A CA 1
ATOM 831 C C . LEU A 1 105 ? -28.815 3.691 33.224 1.00 80.56 105 LEU A C 1
ATOM 833 O O . LEU A 1 105 ? -28.995 3.865 32.022 1.00 80.56 105 LEU A O 1
ATOM 837 N N . ARG A 1 106 ? -28.680 4.723 34.064 1.00 80.06 106 ARG A N 1
ATOM 838 C CA . ARG A 1 106 ? -28.767 6.131 33.646 1.00 80.06 106 ARG A CA 1
ATOM 839 C C . ARG A 1 106 ? -27.645 6.523 32.686 1.00 80.06 106 ARG A C 1
ATOM 841 O O . ARG A 1 106 ? -27.900 7.218 31.702 1.00 80.06 106 ARG A O 1
ATOM 848 N N . ILE A 1 107 ? -26.416 6.068 32.939 1.00 73.12 107 ILE A N 1
ATOM 849 C CA . ILE A 1 107 ? -25.269 6.283 32.044 1.00 73.12 107 ILE A CA 1
ATOM 850 C C . ILE A 1 107 ? -25.511 5.592 30.700 1.00 73.12 107 ILE A C 1
ATOM 852 O O . ILE A 1 107 ? -25.287 6.200 29.651 1.00 73.12 107 ILE A O 1
ATOM 856 N N . ASN A 1 108 ? -26.000 4.352 30.713 1.00 74.38 108 ASN A N 1
ATOM 857 C CA . ASN A 1 108 ? -26.295 3.609 29.493 1.00 74.38 108 ASN A CA 1
ATOM 858 C C . ASN A 1 108 ? -27.491 4.179 28.728 1.00 74.38 108 ASN A C 1
ATOM 860 O O . ASN A 1 108 ? -27.422 4.257 27.506 1.00 74.38 108 ASN A O 1
ATOM 864 N N . LEU A 1 109 ? -28.535 4.657 29.406 1.00 73.19 109 LEU A N 1
ATOM 865 C CA . LEU A 1 109 ? -29.680 5.323 28.783 1.00 73.19 109 LEU A CA 1
ATOM 866 C C . LEU A 1 109 ? -29.257 6.649 28.139 1.00 73.19 109 LEU A C 1
ATOM 868 O O . LEU A 1 109 ? -29.610 6.924 26.994 1.00 73.19 109 LEU A O 1
ATOM 872 N N . TYR A 1 110 ? -28.428 7.443 28.826 1.00 71.94 110 TYR A N 1
ATOM 873 C CA . TYR A 1 110 ? -27.838 8.647 28.243 1.00 71.94 110 TYR A CA 1
ATOM 874 C C . TYR A 1 110 ? -27.006 8.289 27.009 1.00 71.94 110 TYR A C 1
ATOM 876 O O . TYR A 1 110 ? -27.228 8.840 25.932 1.00 71.94 110 TYR A O 1
ATOM 884 N N . ARG A 1 111 ? -26.128 7.286 27.122 1.00 64.69 111 ARG A N 1
ATOM 885 C CA . ARG A 1 111 ? -25.313 6.788 26.011 1.00 64.69 111 ARG A CA 1
ATOM 886 C C . ARG A 1 111 ? -26.185 6.328 24.838 1.00 64.69 111 ARG A C 1
ATOM 888 O O . ARG A 1 111 ? -25.928 6.778 23.728 1.00 64.69 111 ARG A O 1
ATOM 895 N N . MET A 1 112 ? -27.234 5.537 25.061 1.00 60.38 112 MET A N 1
ATOM 896 C CA . MET A 1 112 ? -28.144 5.039 24.021 1.00 60.38 112 MET A CA 1
ATOM 897 C C . MET A 1 112 ? -29.007 6.130 23.380 1.00 60.38 112 MET A C 1
ATOM 899 O O . MET A 1 112 ? -29.117 6.162 22.155 1.00 60.38 112 MET A O 1
ATOM 903 N N . SER A 1 113 ? -29.504 7.095 24.159 1.00 61.50 113 SER A N 1
ATOM 904 C CA . SER A 1 113 ? -30.254 8.242 23.625 1.00 61.50 113 SER A CA 1
ATOM 905 C C . SER A 1 113 ? -29.415 9.075 22.645 1.00 61.50 113 SER A C 1
ATOM 907 O O . SER A 1 113 ? -29.926 9.565 21.639 1.00 61.50 113 SER A O 1
ATOM 909 N N . THR A 1 114 ? -28.094 9.168 22.857 1.00 56.03 114 THR A N 1
ATOM 910 C CA . THR A 1 114 ? -27.195 9.831 21.897 1.00 56.03 114 THR A CA 1
ATOM 911 C C . THR A 1 114 ? -26.966 9.039 20.602 1.00 56.03 114 THR A C 1
ATOM 913 O O . THR A 1 114 ? -26.446 9.608 19.637 1.00 56.03 114 THR A O 1
ATOM 916 N N . TYR A 1 115 ? -27.338 7.754 20.544 1.00 56.31 115 TYR A N 1
ATOM 917 C CA . TYR A 1 115 ? -27.324 6.960 19.308 1.00 56.31 115 TYR A CA 1
ATOM 918 C C . TYR A 1 115 ? -28.636 7.087 18.528 1.00 56.31 115 TYR A C 1
ATOM 920 O O . TYR A 1 115 ? -28.581 7.211 17.306 1.00 56.31 115 TYR A O 1
ATOM 928 N N . GLU A 1 116 ? -29.784 7.145 19.205 1.00 53.84 116 GLU A N 1
ATOM 929 C CA . GLU A 1 116 ? -31.093 7.336 18.556 1.00 53.84 116 GLU A CA 1
ATOM 930 C C . GLU A 1 116 ? -31.305 8.774 18.059 1.00 53.84 116 GLU A C 1
ATOM 932 O O . GLU A 1 116 ? -31.895 8.994 17.003 1.00 53.84 116 GLU A O 1
ATOM 937 N N . ASN A 1 117 ? -30.731 9.774 18.735 1.00 51.25 117 ASN A N 1
ATOM 938 C CA . ASN A 1 117 ? -30.905 11.188 18.383 1.00 51.25 117 ASN A CA 1
ATOM 939 C C . ASN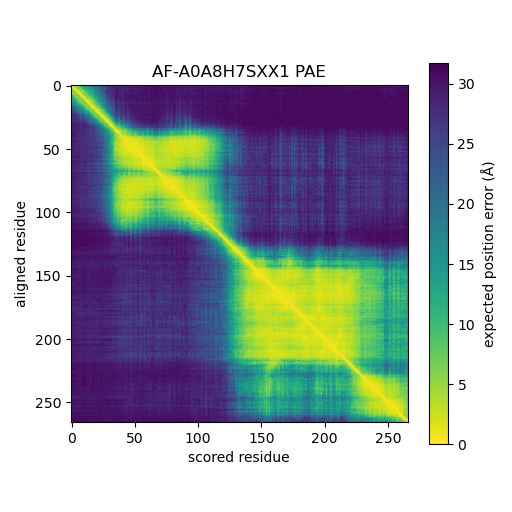 A 1 117 ? -29.876 11.715 17.354 1.00 51.25 117 ASN A C 1
ATOM 941 O O . ASN A 1 117 ? -29.493 12.885 17.367 1.00 51.25 117 ASN A O 1
ATOM 945 N N . LYS A 1 118 ? -29.402 10.848 16.446 1.00 52.09 118 LYS A N 1
ATOM 946 C CA . LYS A 1 118 ? -28.550 11.215 15.290 1.00 52.09 118 LYS A CA 1
ATOM 947 C C . LYS A 1 118 ? -29.294 11.180 13.950 1.00 52.09 118 LYS A C 1
ATOM 949 O O . LYS A 1 118 ? -28.666 11.185 12.894 1.00 52.09 118 LYS A O 1
ATOM 954 N N . GLY A 1 119 ? -30.624 11.195 13.978 1.00 51.44 119 GLY A N 1
ATOM 955 C CA . GLY A 1 119 ? -31.466 11.399 12.802 1.00 51.44 119 GLY A CA 1
ATOM 956 C C . GLY A 1 119 ? -32.069 12.800 12.791 1.00 51.44 119 GLY A C 1
ATOM 957 O O . GLY A 1 119 ? -33.175 13.008 13.271 1.00 51.44 119 GLY A O 1
ATOM 958 N N . THR A 1 120 ? -31.372 13.785 12.224 1.00 57.62 120 THR A N 1
ATOM 959 C CA . THR A 1 120 ? -32.002 15.079 11.915 1.00 57.62 120 THR A CA 1
ATOM 960 C C . THR A 1 120 ? -33.066 14.860 10.830 1.00 57.62 120 THR A C 1
ATOM 962 O O . THR A 1 120 ? -32.725 14.524 9.699 1.00 57.62 120 THR A O 1
ATOM 965 N N . SER A 1 121 ? -34.344 15.096 11.152 1.00 58.22 121 SER A N 1
ATOM 966 C CA . SER A 1 121 ? -35.474 15.051 10.199 1.00 58.22 121 SER A CA 1
ATOM 967 C C . SER A 1 121 ? -35.474 16.221 9.199 1.00 58.22 121 SER A C 1
ATOM 969 O O . SER A 1 121 ? -36.221 16.243 8.220 1.00 58.22 121 SER A O 1
ATOM 971 N N . ARG A 1 122 ? -34.561 17.192 9.348 1.00 60.16 122 ARG A N 1
ATOM 972 C CA . ARG A 1 122 ? -34.267 18.094 8.237 1.00 60.16 122 ARG A CA 1
ATOM 973 C C . ARG A 1 122 ? -33.490 17.282 7.215 1.00 60.16 122 ARG A C 1
ATOM 975 O O . ARG A 1 122 ? -32.290 17.058 7.380 1.00 60.16 122 ARG A O 1
ATOM 982 N N . LYS A 1 123 ? -34.156 16.892 6.128 1.00 56.50 123 LYS A N 1
ATOM 983 C CA . LYS A 1 123 ? -33.488 16.562 4.868 1.00 56.50 123 LYS A CA 1
ATOM 984 C C . LYS A 1 123 ? -32.869 17.858 4.343 1.00 56.50 123 LYS A C 1
ATOM 986 O O . LYS A 1 123 ? -33.365 18.494 3.422 1.00 56.50 123 LYS A O 1
ATOM 991 N N . GLY A 1 124 ? -31.826 18.316 5.036 1.00 56.34 124 GLY A N 1
ATOM 992 C CA . GLY A 1 124 ? -30.967 19.378 4.564 1.00 56.34 124 GLY A CA 1
ATOM 993 C C . GLY A 1 124 ? -30.457 18.948 3.204 1.00 56.34 124 GLY A C 1
ATOM 994 O O . GLY A 1 124 ? -30.233 17.759 2.971 1.00 56.34 124 GLY A O 1
ATOM 995 N N . ASN A 1 125 ? -30.315 19.905 2.297 1.00 65.75 125 ASN A N 1
ATOM 996 C CA . ASN A 1 125 ? -29.648 19.659 1.035 1.00 65.75 125 ASN A CA 1
ATOM 997 C C . ASN A 1 125 ? -28.227 19.152 1.343 1.00 65.75 125 ASN A C 1
ATOM 999 O O . ASN A 1 125 ? -27.323 19.933 1.631 1.00 65.75 125 ASN A O 1
ATOM 1003 N N . SER A 1 126 ? -28.057 17.830 1.356 1.00 63.31 126 SER A N 1
ATOM 1004 C CA . SER A 1 126 ? -26.817 17.120 1.664 1.00 63.31 126 SER A CA 1
ATOM 1005 C C . SER A 1 126 ? -25.884 17.076 0.457 1.00 63.31 126 SER A C 1
ATOM 1007 O O . SER A 1 126 ? -24.906 16.325 0.444 1.00 63.31 126 SER A O 1
ATOM 1009 N N . ALA A 1 127 ? -26.132 17.933 -0.539 1.00 65.50 127 ALA A N 1
ATOM 1010 C CA . ALA A 1 127 ? -25.091 18.379 -1.436 1.00 65.50 127 ALA A CA 1
ATOM 1011 C C . ALA A 1 127 ? -24.008 19.044 -0.580 1.00 65.50 127 ALA A C 1
ATOM 1013 O O . ALA A 1 127 ? -24.122 20.203 -0.177 1.00 65.50 127 ALA A O 1
ATOM 1014 N N . LYS A 1 128 ? -22.950 18.286 -0.268 1.00 66.00 128 LYS A N 1
ATOM 1015 C CA . LYS A 1 128 ? -21.703 18.849 0.244 1.00 66.00 128 LYS A CA 1
ATOM 1016 C C . LYS A 1 128 ? -21.323 19.968 -0.718 1.00 66.00 128 LYS A C 1
ATOM 1018 O O . LYS A 1 128 ? -20.916 19.688 -1.845 1.00 66.00 128 LYS A O 1
ATOM 1023 N N . LYS A 1 129 ? -21.489 21.226 -0.299 1.00 69.69 129 LYS A N 1
ATOM 1024 C CA . LYS A 1 129 ? -20.927 22.346 -1.049 1.00 69.69 129 LYS A CA 1
ATOM 1025 C C . LYS A 1 129 ? -19.439 22.042 -1.190 1.00 69.69 129 LYS A C 1
ATOM 1027 O O . LYS A 1 129 ? -18.786 21.687 -0.205 1.00 69.69 129 LYS A O 1
ATOM 1032 N N . GLY A 1 130 ? -18.939 22.089 -2.425 1.00 71.38 130 GLY A N 1
ATOM 1033 C CA . GLY A 1 130 ? -17.512 21.946 -2.682 1.00 71.38 130 GLY A CA 1
ATOM 1034 C C . GLY A 1 130 ? -16.725 22.928 -1.812 1.00 71.38 130 GLY A C 1
ATOM 1035 O O . GLY A 1 130 ? -17.272 23.918 -1.324 1.00 71.38 130 GLY A O 1
ATOM 1036 N N . GLN A 1 131 ? -15.445 22.641 -1.591 1.00 81.88 131 GLN A N 1
ATOM 1037 C CA . GLN A 1 131 ? -14.572 23.496 -0.789 1.00 81.88 131 GLN A CA 1
ATOM 1038 C C . GLN A 1 131 ? -14.725 24.973 -1.204 1.00 81.88 131 GLN A C 1
ATOM 1040 O O . GLN A 1 131 ? -14.633 25.289 -2.388 1.00 81.88 131 GLN A O 1
ATOM 1045 N N . ALA A 1 132 ? -14.987 25.867 -0.242 1.00 76.94 132 ALA A N 1
ATOM 1046 C CA . ALA A 1 132 ? -15.292 27.277 -0.520 1.00 76.94 132 ALA A CA 1
ATOM 1047 C C . ALA A 1 132 ? -14.212 27.954 -1.383 1.00 76.94 132 ALA A C 1
ATOM 1049 O O . ALA A 1 132 ? -14.516 28.727 -2.284 1.00 76.94 132 ALA A O 1
ATOM 1050 N N . HIS A 1 133 ? -12.953 27.587 -1.147 1.00 81.50 133 HIS A N 1
ATOM 1051 C CA . HIS A 1 133 ? -11.838 27.904 -2.021 1.00 81.50 133 HIS A CA 1
ATOM 1052 C C . HIS A 1 133 ? -11.517 26.690 -2.897 1.00 81.50 133 HIS A C 1
ATOM 1054 O O . HIS A 1 133 ? -10.968 25.693 -2.417 1.00 81.50 133 HIS A O 1
ATOM 1060 N N . GLN A 1 134 ? -11.863 26.767 -4.181 1.00 80.56 134 GLN A N 1
ATOM 1061 C CA . GLN A 1 134 ? -11.445 25.769 -5.160 1.00 80.56 134 GLN A CA 1
ATOM 1062 C C . GLN A 1 134 ? -9.937 25.910 -5.395 1.00 80.56 134 GLN A C 1
ATOM 1064 O O . GLN A 1 134 ? -9.445 27.006 -5.656 1.00 80.56 134 GLN A O 1
ATOM 1069 N N . ASN A 1 135 ? -9.184 24.810 -5.305 1.00 78.94 135 ASN A N 1
ATOM 1070 C CA . ASN A 1 135 ? -7.764 24.818 -5.662 1.00 78.94 135 ASN A CA 1
ATOM 1071 C C . ASN A 1 135 ? -7.626 25.045 -7.177 1.00 78.94 135 ASN A C 1
ATOM 1073 O O . ASN A 1 135 ? -7.673 24.096 -7.954 1.00 78.94 135 ASN A O 1
ATOM 1077 N N . SER A 1 136 ? -7.451 26.301 -7.589 1.00 76.12 136 SER A N 1
ATOM 1078 C CA . SER A 1 136 ? -7.271 26.698 -8.993 1.00 76.12 136 SER A CA 1
ATOM 1079 C C . SER A 1 136 ? -5.904 26.303 -9.549 1.00 76.12 136 SER A C 1
ATOM 1081 O O . SER A 1 136 ? -5.755 26.035 -10.738 1.00 76.12 136 SER A O 1
ATOM 1083 N N . THR A 1 137 ? -4.892 26.227 -8.684 1.00 77.25 137 THR A N 1
ATOM 1084 C CA . THR A 1 137 ? -3.541 25.811 -9.053 1.00 77.25 137 THR A CA 1
ATOM 1085 C C . THR A 1 137 ? -3.170 24.531 -8.319 1.00 77.25 137 THR A C 1
ATOM 1087 O O . THR A 1 137 ? -3.316 24.399 -7.103 1.00 77.25 137 THR A O 1
ATOM 1090 N N . SER A 1 138 ? -2.688 23.538 -9.067 1.00 71.56 138 SER A N 1
ATOM 1091 C CA . SER A 1 138 ? -2.130 22.334 -8.461 1.00 71.56 138 SER A CA 1
ATOM 1092 C C . SER A 1 138 ? -0.850 22.695 -7.714 1.00 71.56 138 SER A C 1
ATOM 1094 O O . SER A 1 138 ? 0.006 23.386 -8.271 1.00 71.56 138 SER A O 1
ATOM 1096 N N . TRP A 1 139 ? -0.679 22.169 -6.505 1.00 79.94 139 TRP A N 1
ATOM 1097 C CA . TRP A 1 139 ? 0.574 22.287 -5.765 1.00 79.94 139 TRP A CA 1
ATOM 1098 C C . TRP A 1 139 ? 1.772 21.847 -6.630 1.00 79.94 139 TRP A C 1
ATOM 1100 O O . TRP A 1 139 ? 1.742 20.772 -7.236 1.00 79.94 139 TRP A O 1
ATOM 1110 N N . LYS A 1 140 ? 2.819 22.681 -6.696 1.00 79.38 140 LYS A N 1
ATOM 1111 C CA . LYS A 1 140 ? 4.040 22.421 -7.473 1.00 79.38 140 LYS A CA 1
ATOM 1112 C C . LYS A 1 140 ? 5.226 22.224 -6.536 1.00 79.38 140 LYS A C 1
ATOM 1114 O O . LYS A 1 140 ? 5.494 23.034 -5.654 1.00 79.38 140 LYS A O 1
ATOM 1119 N N . ALA A 1 141 ? 5.968 21.147 -6.757 1.00 80.00 141 ALA A N 1
ATOM 1120 C CA . ALA A 1 141 ? 7.212 20.891 -6.054 1.00 80.00 141 ALA A CA 1
ATOM 1121 C C . ALA A 1 141 ? 8.312 21.882 -6.476 1.00 80.00 141 ALA A C 1
ATOM 1123 O O . ALA A 1 141 ? 8.459 22.183 -7.658 1.00 80.00 141 ALA A O 1
ATOM 1124 N N . ASN A 1 142 ? 9.156 22.304 -5.525 1.00 83.50 142 ASN A N 1
ATOM 1125 C CA . ASN A 1 142 ? 10.437 22.942 -5.850 1.00 83.50 142 ASN A CA 1
ATOM 1126 C C . ASN A 1 142 ? 11.292 21.988 -6.712 1.00 83.50 142 ASN A C 1
ATOM 1128 O O . ASN A 1 142 ? 11.641 20.897 -6.245 1.00 83.50 142 ASN A O 1
ATOM 1132 N N . LYS A 1 143 ? 11.618 22.426 -7.935 1.00 81.06 143 LYS A N 1
ATOM 1133 C CA . LYS A 1 143 ? 12.357 21.674 -8.962 1.00 81.06 143 LYS A CA 1
ATOM 1134 C C . LYS A 1 143 ? 13.813 21.387 -8.571 1.00 81.06 143 LYS A C 1
ATOM 1136 O O . LYS A 1 143 ? 14.360 20.373 -8.981 1.00 81.06 143 LYS A O 1
ATOM 1141 N N . ASN A 1 144 ? 14.405 22.213 -7.709 1.00 87.31 144 ASN A N 1
ATOM 1142 C CA . ASN A 1 144 ? 15.826 22.124 -7.349 1.00 87.31 144 ASN A CA 1
ATOM 1143 C C . ASN A 1 144 ? 16.102 21.115 -6.220 1.00 87.31 144 ASN A C 1
ATOM 1145 O O . ASN A 1 144 ? 17.247 20.854 -5.856 1.00 87.31 144 ASN A O 1
ATOM 1149 N N . SER A 1 145 ? 15.057 20.536 -5.620 1.00 91.12 145 SER A N 1
ATOM 1150 C CA . SER A 1 145 ? 15.220 19.560 -4.545 1.00 91.12 145 SER A CA 1
ATOM 1151 C C . SER A 1 145 ? 15.669 18.207 -5.104 1.00 91.12 145 SER A C 1
ATOM 1153 O O . SER A 1 145 ? 14.840 17.428 -5.578 1.00 91.12 145 SER A O 1
ATOM 1155 N N . LYS A 1 146 ? 16.960 17.884 -4.944 1.00 90.81 146 LYS A N 1
ATOM 1156 C CA . LYS A 1 146 ? 17.553 16.585 -5.324 1.00 90.81 146 LYS A CA 1
ATOM 1157 C C . LYS A 1 146 ? 16.743 15.395 -4.794 1.00 90.81 146 LYS A C 1
ATOM 1159 O O . LYS A 1 146 ? 16.410 14.483 -5.538 1.00 90.81 146 LYS A O 1
ATOM 1164 N N . LYS A 1 147 ? 16.331 15.446 -3.522 1.00 89.81 147 LYS A N 1
ATOM 1165 C CA . LYS A 1 147 ? 15.501 14.403 -2.890 1.00 89.81 147 LYS A CA 1
ATOM 1166 C C . LYS A 1 147 ? 14.143 14.229 -3.575 1.00 89.81 147 LYS A C 1
ATOM 1168 O O . LYS A 1 147 ? 13.667 13.109 -3.717 1.00 89.81 147 LYS A O 1
ATOM 1173 N N . SER A 1 148 ? 13.511 15.330 -3.981 1.00 90.00 148 SER A N 1
ATOM 1174 C CA . SER A 1 148 ? 12.204 15.281 -4.646 1.00 90.00 148 SER A CA 1
ATOM 1175 C C . SER A 1 148 ? 12.319 14.696 -6.052 1.00 90.00 148 SER A C 1
ATOM 1177 O O . SER A 1 148 ? 11.468 13.901 -6.437 1.00 90.00 148 SER A O 1
ATOM 1179 N N . LEU A 1 149 ? 13.388 15.052 -6.772 1.00 90.81 149 LEU A N 1
ATOM 1180 C CA . LEU A 1 149 ? 13.707 14.503 -8.088 1.00 90.81 149 LEU A CA 1
ATOM 1181 C C . LEU A 1 149 ? 13.959 12.993 -8.012 1.00 90.81 149 LEU A C 1
ATOM 1183 O O . LEU A 1 149 ? 13.345 12.236 -8.755 1.00 90.81 149 LEU A O 1
ATOM 1187 N N . LEU A 1 150 ? 14.777 12.548 -7.050 1.00 90.88 150 LEU A N 1
ATOM 1188 C CA . LEU A 1 150 ? 15.019 11.123 -6.816 1.00 90.88 150 LEU A CA 1
ATOM 1189 C C . LEU A 1 150 ? 13.703 10.374 -6.576 1.00 90.88 150 LEU A C 1
ATOM 1191 O O . LEU A 1 150 ? 13.423 9.408 -7.273 1.00 90.88 150 LEU A O 1
ATOM 1195 N N . ILE A 1 151 ? 12.859 10.853 -5.653 1.00 92.50 151 ILE A N 1
ATOM 1196 C CA . ILE A 1 151 ? 11.564 10.225 -5.332 1.00 92.50 151 ILE A CA 1
ATOM 1197 C C . ILE A 1 151 ? 10.629 10.155 -6.546 1.00 92.50 151 ILE A C 1
ATOM 1199 O O . ILE A 1 151 ? 9.915 9.160 -6.699 1.00 92.50 151 ILE A O 1
ATOM 1203 N N . ALA A 1 152 ? 10.612 11.195 -7.382 1.00 90.12 152 ALA A N 1
ATOM 1204 C CA . ALA A 1 152 ? 9.813 11.216 -8.603 1.00 90.12 152 ALA A CA 1
ATOM 1205 C C . ALA A 1 152 ? 10.274 10.138 -9.595 1.00 90.12 152 ALA A C 1
ATOM 1207 O O . ALA A 1 152 ? 9.429 9.445 -10.153 1.00 90.12 152 ALA A O 1
ATOM 1208 N N . ASN A 1 153 ? 11.590 9.948 -9.725 1.00 90.31 153 ASN A N 1
ATOM 1209 C CA . ASN A 1 153 ? 12.203 9.015 -10.672 1.00 90.31 153 ASN A CA 1
ATOM 1210 C C . ASN A 1 153 ? 12.268 7.560 -10.181 1.00 90.31 153 ASN A C 1
ATOM 1212 O O . ASN A 1 153 ? 12.604 6.679 -10.965 1.00 90.31 153 ASN A O 1
ATOM 1216 N N . LEU A 1 154 ? 11.971 7.274 -8.906 1.00 89.81 154 LEU A N 1
ATOM 1217 C CA . LEU A 1 154 ? 11.886 5.884 -8.446 1.00 89.81 154 LEU A CA 1
ATOM 1218 C C . LEU A 1 154 ? 10.838 5.124 -9.290 1.00 89.81 154 LEU A C 1
ATOM 1220 O O . LEU A 1 154 ? 9.719 5.625 -9.419 1.00 89.81 154 LEU A O 1
ATOM 1224 N N . PRO A 1 155 ? 11.124 3.918 -9.802 1.00 90.19 155 PRO A N 1
ATOM 1225 C CA . PRO A 1 155 ? 10.126 3.121 -10.513 1.00 90.19 155 PRO A CA 1
ATOM 1226 C C . PRO A 1 155 ? 9.032 2.606 -9.558 1.00 90.19 155 PRO A C 1
ATOM 1228 O O . PRO A 1 155 ? 9.212 2.568 -8.337 1.00 90.19 155 PRO A O 1
ATOM 1231 N N . VAL A 1 156 ? 7.861 2.267 -10.106 1.00 92.00 156 VAL A N 1
ATOM 1232 C CA . VAL A 1 156 ? 6.726 1.668 -9.375 1.00 92.00 156 VAL A CA 1
ATOM 1233 C C . VAL A 1 156 ? 6.241 0.461 -10.174 1.00 92.00 156 VAL A C 1
ATOM 1235 O O . VAL A 1 156 ? 5.672 0.639 -11.248 1.00 92.00 156 VAL A O 1
ATOM 1238 N N . TYR A 1 157 ? 6.464 -0.742 -9.646 1.00 91.44 157 TYR A N 1
ATOM 1239 C CA . TYR A 1 157 ? 6.143 -2.024 -10.287 1.00 91.44 157 TYR A CA 1
ATOM 1240 C C . TYR A 1 157 ? 5.518 -3.010 -9.290 1.00 91.44 157 TYR A C 1
ATOM 1242 O O . TYR A 1 157 ? 5.553 -2.782 -8.080 1.00 91.44 157 TYR A O 1
ATOM 1250 N N . GLY A 1 158 ? 4.947 -4.113 -9.790 1.00 90.50 158 GLY A N 1
ATOM 1251 C CA . GLY A 1 158 ? 4.437 -5.221 -8.965 1.00 90.50 158 GLY A CA 1
ATOM 1252 C C . GLY A 1 158 ? 3.127 -4.918 -8.222 1.00 90.50 158 GLY A C 1
ATOM 1253 O O . GLY A 1 158 ? 2.821 -5.532 -7.196 1.00 90.50 158 GLY A O 1
ATOM 1254 N N . LEU A 1 159 ? 2.366 -3.931 -8.702 1.00 93.94 159 LEU A N 1
ATOM 1255 C CA . LEU A 1 159 ? 1.169 -3.396 -8.056 1.00 93.94 159 LEU A CA 1
ATOM 1256 C C . LEU A 1 159 ? -0.008 -3.339 -9.038 1.00 93.94 159 LEU A C 1
ATOM 1258 O O . LEU A 1 159 ? 0.174 -3.134 -10.236 1.00 93.94 159 LEU A O 1
ATOM 1262 N N . CYS A 1 160 ? -1.225 -3.455 -8.506 1.00 94.69 160 CYS A N 1
ATOM 1263 C CA . CYS A 1 160 ? -2.451 -3.198 -9.264 1.00 94.69 160 CYS A CA 1
ATOM 1264 C C . CYS A 1 160 ? -2.671 -1.692 -9.493 1.00 94.69 160 CYS A C 1
ATOM 1266 O O . CYS A 1 160 ? -2.173 -0.876 -8.707 1.00 94.69 160 CYS A O 1
ATOM 1268 N N . GLN A 1 161 ? -3.495 -1.322 -10.486 1.00 93.31 161 GLN A N 1
ATOM 1269 C CA . GLN A 1 161 ? -3.769 0.080 -10.864 1.00 93.31 161 GLN A CA 1
ATOM 1270 C C . GLN A 1 161 ? -4.025 0.985 -9.658 1.00 93.31 161 GLN A C 1
ATOM 1272 O O . GLN A 1 161 ? -3.326 1.968 -9.426 1.00 93.31 161 GLN A O 1
ATOM 1277 N N . ARG A 1 162 ? -4.984 0.584 -8.815 1.00 94.56 162 ARG A N 1
ATOM 1278 C CA . ARG A 1 162 ? -5.388 1.343 -7.629 1.00 94.56 162 ARG A CA 1
ATOM 1279 C C . ARG A 1 162 ? -4.207 1.617 -6.696 1.00 94.56 162 ARG A C 1
ATOM 1281 O O . ARG A 1 162 ? -4.107 2.697 -6.118 1.00 94.56 162 ARG A O 1
ATOM 1288 N N . CYS A 1 163 ? -3.340 0.630 -6.482 1.00 95.69 163 CYS A N 1
ATOM 1289 C CA . CYS A 1 163 ? -2.194 0.790 -5.592 1.00 95.69 163 CYS A CA 1
ATOM 1290 C C . CYS A 1 163 ? -1.105 1.660 -6.222 1.00 95.69 163 CYS A C 1
ATOM 1292 O O . CYS A 1 163 ? -0.519 2.484 -5.513 1.00 95.69 163 CYS A O 1
ATOM 1294 N N . THR A 1 164 ? -0.885 1.520 -7.528 1.00 95.12 164 THR A N 1
ATOM 1295 C CA . THR A 1 164 ? 0.009 2.377 -8.311 1.00 95.12 164 THR A CA 1
ATOM 1296 C C . THR A 1 164 ? -0.428 3.836 -8.217 1.00 95.12 164 THR A C 1
ATOM 1298 O O . THR A 1 164 ? 0.370 4.678 -7.808 1.00 95.12 164 THR A O 1
ATOM 1301 N N . ASP A 1 165 ? -1.710 4.131 -8.437 1.00 94.62 165 ASP A N 1
ATOM 1302 C CA . ASP A 1 165 ? -2.265 5.487 -8.346 1.00 94.62 165 ASP A CA 1
ATOM 1303 C C . ASP A 1 165 ? -2.072 6.102 -6.960 1.00 94.62 165 ASP A C 1
ATOM 1305 O O . ASP A 1 165 ? -1.669 7.260 -6.826 1.00 94.62 165 ASP A O 1
ATOM 1309 N N . VAL A 1 166 ? -2.285 5.316 -5.899 1.00 95.50 166 VAL A N 1
ATOM 1310 C CA . VAL A 1 166 ? -2.045 5.766 -4.521 1.00 95.50 166 VAL A CA 1
ATOM 1311 C C . VAL A 1 166 ? -0.576 6.147 -4.316 1.00 95.50 166 VAL A C 1
ATOM 1313 O O . VAL A 1 166 ? -0.287 7.155 -3.666 1.00 95.50 166 VAL A O 1
ATOM 1316 N N . ILE A 1 167 ? 0.368 5.369 -4.848 1.00 95.56 167 ILE A N 1
ATOM 1317 C CA . ILE A 1 167 ? 1.800 5.661 -4.718 1.00 95.56 167 ILE A CA 1
ATOM 1318 C C . ILE A 1 167 ? 2.199 6.867 -5.574 1.00 95.56 167 ILE A C 1
ATOM 1320 O O . ILE A 1 167 ? 2.889 7.759 -5.071 1.00 95.56 167 ILE A O 1
ATOM 1324 N N . LEU A 1 168 ? 1.739 6.944 -6.823 1.00 93.81 168 LEU A N 1
ATOM 1325 C CA . LEU A 1 168 ? 1.992 8.073 -7.720 1.00 93.81 168 LEU A CA 1
ATOM 1326 C C . LEU A 1 168 ? 1.429 9.374 -7.147 1.00 93.81 168 LEU A C 1
ATOM 1328 O O . LEU A 1 168 ? 2.120 10.393 -7.133 1.00 93.81 168 LEU A O 1
ATOM 1332 N N . TRP A 1 169 ? 0.231 9.336 -6.564 1.00 94.12 169 TRP A N 1
ATOM 1333 C CA . TRP A 1 169 ? -0.337 10.468 -5.839 1.00 94.12 169 TRP A CA 1
ATOM 1334 C C . TRP A 1 169 ? 0.564 10.894 -4.673 1.00 94.12 169 TRP A C 1
ATOM 1336 O O . TRP A 1 169 ? 0.893 12.074 -4.529 1.00 94.12 169 TRP A O 1
ATOM 1346 N N . ARG A 1 170 ? 1.060 9.945 -3.865 1.00 95.06 170 ARG A N 1
ATOM 1347 C CA . ARG A 1 170 ? 1.996 10.263 -2.772 1.00 95.06 170 ARG A CA 1
ATOM 1348 C C . ARG A 1 170 ? 3.289 10.898 -3.281 1.00 95.06 170 ARG A C 1
ATOM 1350 O O . ARG A 1 170 ? 3.789 11.808 -2.618 1.00 95.06 170 ARG A O 1
ATOM 1357 N N . LYS A 1 171 ? 3.820 10.466 -4.428 1.00 93.25 171 LYS A N 1
ATOM 1358 C CA . LYS A 1 171 ? 4.984 11.102 -5.069 1.00 93.25 171 LYS A CA 1
ATOM 1359 C C . LYS A 1 171 ? 4.655 12.523 -5.526 1.00 93.25 171 LYS A C 1
ATOM 1361 O O . LYS A 1 171 ? 5.347 13.457 -5.120 1.00 93.25 171 LYS A O 1
ATOM 1366 N N . LYS A 1 172 ? 3.550 12.698 -6.260 1.00 90.38 172 LYS A N 1
ATOM 1367 C CA . LYS A 1 172 ? 3.073 13.989 -6.787 1.00 90.38 172 LYS A CA 1
ATOM 1368 C C . LYS A 1 172 ? 2.920 15.049 -5.695 1.00 90.38 172 LYS A C 1
ATOM 1370 O O . LYS A 1 172 ? 3.285 16.197 -5.916 1.00 90.38 172 LYS A O 1
ATOM 1375 N N . TYR A 1 173 ? 2.446 14.663 -4.511 1.00 90.44 173 TYR A N 1
ATOM 1376 C CA . TYR A 1 173 ? 2.208 15.579 -3.387 1.00 90.44 173 TYR A CA 1
ATOM 1377 C C . TYR A 1 173 ? 3.290 15.543 -2.292 1.00 90.44 173 TYR A C 1
ATOM 1379 O O . TYR A 1 173 ? 3.038 15.994 -1.175 1.00 90.44 173 TYR A O 1
ATOM 1387 N N . LYS A 1 174 ? 4.484 14.986 -2.563 1.00 89.81 174 LYS A N 1
ATOM 1388 C CA . LYS A 1 174 ? 5.587 14.837 -1.582 1.00 89.81 174 LYS A CA 1
ATOM 1389 C C . LYS A 1 174 ? 5.172 14.191 -0.246 1.00 89.81 174 LYS A C 1
ATOM 1391 O O . LYS A 1 174 ? 5.732 14.481 0.806 1.00 89.81 174 LYS A O 1
ATOM 1396 N N . LYS A 1 175 ? 4.217 13.261 -0.285 1.00 92.38 175 LYS A N 1
ATOM 1397 C CA . LYS A 1 175 ? 3.787 12.434 0.861 1.00 92.38 175 LYS A CA 1
ATOM 1398 C C . LYS A 1 175 ? 4.377 11.018 0.831 1.00 92.38 175 LYS A C 1
ATOM 1400 O O . LYS A 1 175 ? 3.986 10.166 1.638 1.00 92.38 175 LYS A O 1
ATOM 1405 N N . TYR A 1 176 ? 5.274 10.753 -0.118 1.00 94.81 176 TYR A N 1
ATOM 1406 C CA . TYR A 1 176 ? 5.992 9.491 -0.253 1.00 94.81 176 TYR A CA 1
ATOM 1407 C C . TYR A 1 176 ? 7.097 9.381 0.805 1.00 94.81 176 TYR A C 1
ATOM 1409 O O . TYR A 1 176 ? 7.910 10.291 0.969 1.00 94.81 176 TYR A O 1
ATOM 1417 N N . LYS A 1 177 ? 7.123 8.255 1.516 1.00 94.81 177 LYS A N 1
ATOM 1418 C CA . LYS A 1 177 ? 8.100 7.929 2.554 1.00 94.81 177 LYS A CA 1
ATOM 1419 C C . LYS A 1 177 ? 8.947 6.753 2.058 1.00 94.81 177 LYS A C 1
ATOM 1421 O O . LYS A 1 177 ? 8.439 5.633 2.069 1.00 94.81 177 LYS A O 1
ATOM 1426 N N . PRO A 1 178 ? 10.182 6.994 1.582 1.00 93.56 178 PRO A N 1
ATOM 1427 C CA . PRO A 1 178 ? 11.078 5.909 1.209 1.00 93.56 178 PRO A CA 1
ATOM 1428 C C . PRO A 1 178 ? 11.449 5.084 2.444 1.00 93.56 178 PRO A C 1
ATOM 1430 O O . PRO A 1 178 ? 11.417 5.586 3.570 1.00 93.56 178 PRO A O 1
ATOM 1433 N N . LEU A 1 179 ? 11.803 3.824 2.218 1.00 93.75 179 LEU A N 1
ATOM 1434 C CA . LEU A 1 179 ? 12.353 2.968 3.260 1.00 93.75 179 LEU A CA 1
ATOM 1435 C C . LEU A 1 179 ? 13.779 3.419 3.600 1.00 93.75 179 LEU A C 1
ATOM 1437 O O . LEU A 1 179 ? 14.570 3.702 2.704 1.00 93.75 179 LEU A O 1
ATOM 1441 N N . THR A 1 180 ? 14.095 3.497 4.892 1.00 93.25 180 THR A N 1
ATOM 1442 C CA . THR A 1 180 ? 15.471 3.693 5.381 1.00 93.25 180 THR A CA 1
ATOM 1443 C C . THR A 1 180 ? 16.222 2.369 5.474 1.00 93.25 180 THR A C 1
ATOM 1445 O O . THR A 1 180 ? 17.425 2.322 5.249 1.00 93.25 180 THR A O 1
ATOM 1448 N N . THR A 1 181 ? 15.504 1.290 5.776 1.00 93.94 181 THR A N 1
ATOM 1449 C CA . THR A 1 181 ? 16.006 -0.080 5.866 1.00 93.94 181 THR A CA 1
ATOM 1450 C C . THR A 1 181 ? 15.060 -1.027 5.137 1.00 93.94 181 THR A C 1
ATOM 1452 O O . THR A 1 181 ? 13.876 -0.730 4.955 1.00 93.94 181 THR A O 1
ATOM 1455 N N . VAL A 1 182 ? 15.578 -2.177 4.709 1.00 95.62 182 VAL A N 1
ATOM 1456 C CA . VAL A 1 182 ? 14.759 -3.227 4.090 1.00 95.62 182 VAL A CA 1
ATOM 1457 C C . VAL A 1 182 ? 13.685 -3.732 5.059 1.00 95.62 182 VAL A C 1
ATOM 1459 O O . VAL A 1 182 ? 13.933 -3.912 6.254 1.00 95.62 182 VAL A O 1
ATOM 1462 N N . LYS A 1 183 ? 12.474 -3.961 4.545 1.00 96.31 183 LYS A N 1
ATOM 1463 C CA . LYS A 1 183 ? 11.312 -4.390 5.336 1.00 96.31 183 LYS A CA 1
ATOM 1464 C C . LYS A 1 183 ? 11.147 -5.921 5.297 1.00 96.31 183 LYS A C 1
ATOM 1466 O O . LYS A 1 183 ? 11.493 -6.560 4.303 1.00 96.31 183 LYS A O 1
ATOM 1471 N N . LYS A 1 184 ? 10.611 -6.510 6.379 1.00 97.06 184 LYS A N 1
ATOM 1472 C CA . LYS A 1 184 ? 10.244 -7.940 6.468 1.00 97.06 184 LYS A CA 1
ATOM 1473 C C . LYS A 1 184 ? 9.048 -8.248 5.554 1.00 97.06 184 LYS A C 1
ATOM 1475 O O . LYS A 1 184 ? 8.045 -7.534 5.603 1.00 97.06 184 LYS A O 1
ATOM 1480 N N . CYS A 1 185 ? 9.158 -9.297 4.745 1.00 97.56 185 CYS A N 1
ATOM 1481 C CA . CYS A 1 185 ? 8.085 -9.822 3.900 1.00 97.56 185 CYS A CA 1
ATOM 1482 C C . CYS A 1 185 ? 7.082 -10.643 4.718 1.00 97.56 185 CYS A C 1
ATOM 1484 O O . CYS A 1 185 ? 7.487 -11.400 5.591 1.00 97.56 185 CYS A O 1
ATOM 1486 N N . THR A 1 186 ? 5.783 -10.548 4.424 1.00 96.19 186 THR A N 1
ATOM 1487 C CA . THR A 1 186 ? 4.765 -11.400 5.076 1.00 96.19 186 THR A CA 1
ATOM 1488 C C . THR A 1 186 ? 4.656 -12.805 4.476 1.00 96.19 186 THR A C 1
ATOM 1490 O O . THR A 1 186 ? 3.942 -13.637 5.018 1.00 96.19 186 THR A O 1
ATOM 1493 N N . GLY A 1 187 ? 5.315 -13.068 3.343 1.00 94.31 187 GLY A N 1
ATOM 1494 C CA . GLY A 1 187 ? 5.300 -14.365 2.662 1.00 94.31 187 GLY A CA 1
ATOM 1495 C C . GLY A 1 187 ? 6.453 -15.275 3.076 1.00 94.31 187 GLY A C 1
ATOM 1496 O O . GLY A 1 187 ? 6.206 -16.384 3.525 1.00 94.31 187 GLY A O 1
ATOM 1497 N N . CYS A 1 188 ? 7.695 -14.809 2.914 1.00 95.75 188 CYS A N 1
ATOM 1498 C CA . CYS A 1 188 ? 8.901 -15.569 3.271 1.00 95.75 188 CYS A CA 1
ATOM 1499 C C . CYS A 1 188 ? 9.498 -15.182 4.627 1.00 95.75 188 CYS A C 1
ATOM 1501 O O . CYS A 1 188 ? 10.476 -15.778 5.047 1.00 95.75 188 CYS A O 1
ATOM 1503 N N . GLU A 1 189 ? 8.962 -14.154 5.291 1.00 95.19 189 GLU A N 1
ATOM 1504 C CA . GLU A 1 189 ? 9.453 -13.679 6.591 1.00 95.19 189 GLU A CA 1
ATOM 1505 C C . GLU A 1 189 ? 10.896 -13.149 6.627 1.00 95.19 189 GLU A C 1
ATOM 1507 O O . GLU A 1 189 ? 11.416 -12.773 7.677 1.00 95.19 189 GLU A O 1
ATOM 1512 N N . GLU A 1 190 ? 11.524 -12.977 5.474 1.00 95.81 190 GLU A N 1
ATOM 1513 C CA . GLU A 1 190 ? 12.858 -12.401 5.370 1.00 95.81 190 GLU A CA 1
ATOM 1514 C C . GLU A 1 190 ? 12.806 -10.882 5.168 1.00 95.81 190 GLU A C 1
ATOM 1516 O O . GLU A 1 190 ? 11.829 -10.315 4.662 1.00 95.81 190 GLU A O 1
ATOM 1521 N N . LYS A 1 191 ? 13.889 -10.187 5.533 1.00 96.25 191 LYS A N 1
ATOM 1522 C CA . LYS A 1 191 ? 14.065 -8.746 5.283 1.00 96.25 191 LYS A CA 1
ATOM 1523 C C . LYS A 1 191 ? 14.504 -8.484 3.837 1.00 96.25 191 LYS A C 1
ATOM 1525 O O . LYS A 1 191 ? 15.631 -8.070 3.587 1.00 96.25 191 LYS A O 1
ATOM 1530 N N . CYS A 1 192 ? 13.612 -8.732 2.885 1.00 95.56 192 CYS A N 1
ATOM 1531 C CA . CYS A 1 192 ? 13.917 -8.671 1.453 1.00 95.56 192 CYS A CA 1
ATOM 1532 C C . CYS A 1 192 ? 13.144 -7.589 0.677 1.00 95.56 192 CYS A C 1
ATOM 1534 O O . CYS A 1 192 ? 13.417 -7.386 -0.504 1.00 95.56 192 CYS A O 1
ATOM 1536 N N . ILE A 1 193 ? 12.218 -6.859 1.313 1.00 95.56 193 ILE A N 1
ATOM 1537 C CA . ILE A 1 193 ? 11.455 -5.788 0.652 1.00 95.56 193 ILE A CA 1
ATOM 1538 C C . ILE A 1 193 ? 12.297 -4.513 0.591 1.00 95.56 193 ILE A C 1
ATOM 1540 O O . ILE A 1 193 ? 12.647 -3.947 1.632 1.00 95.56 193 ILE A O 1
ATOM 1544 N N . LYS A 1 194 ? 12.578 -4.035 -0.625 1.00 93.19 194 LYS A N 1
ATOM 1545 C CA . LYS A 1 194 ? 13.342 -2.800 -0.880 1.00 93.19 194 LYS A CA 1
ATOM 1546 C C . LYS A 1 194 ? 12.426 -1.627 -1.249 1.00 93.19 194 LYS A C 1
ATOM 1548 O O . LYS A 1 194 ? 12.777 -0.464 -1.064 1.00 93.19 194 LYS A O 1
ATOM 1553 N N . GLU A 1 195 ? 11.234 -1.933 -1.737 1.00 93.25 195 GLU A N 1
ATOM 1554 C CA . GLU A 1 195 ? 10.244 -1.011 -2.266 1.00 93.25 195 GLU A CA 1
ATOM 1555 C C . GLU A 1 195 ? 9.319 -0.512 -1.148 1.00 93.25 195 GLU A C 1
ATOM 1557 O O . GLU A 1 195 ? 8.775 -1.279 -0.346 1.00 93.25 195 GLU A O 1
ATOM 1562 N N . ALA A 1 196 ? 9.118 0.806 -1.067 1.00 94.88 196 ALA A N 1
ATOM 1563 C CA . ALA A 1 196 ? 8.275 1.367 -0.018 1.00 94.88 196 ALA A CA 1
ATOM 1564 C C . ALA A 1 196 ? 6.801 1.000 -0.230 1.00 94.88 196 ALA A C 1
ATOM 1566 O O . ALA A 1 196 ? 6.318 0.887 -1.352 1.00 94.88 196 ALA A O 1
ATOM 1567 N N . TYR A 1 197 ? 6.062 0.883 0.876 1.00 95.69 197 TYR A N 1
ATOM 1568 C CA . TYR A 1 197 ? 4.640 0.505 0.917 1.00 95.69 197 TYR A CA 1
ATOM 1569 C C . TYR A 1 197 ? 4.310 -0.933 0.501 1.00 95.69 197 TYR A C 1
ATOM 1571 O O . TYR A 1 197 ? 3.143 -1.311 0.612 1.00 95.69 197 TYR A O 1
ATOM 1579 N N . HIS A 1 198 ? 5.290 -1.739 0.096 1.00 95.56 198 HIS A N 1
ATOM 1580 C CA . HIS A 1 198 ? 5.081 -3.159 -0.169 1.00 95.56 198 HIS A CA 1
ATOM 1581 C C . HIS A 1 198 ? 4.952 -3.947 1.148 1.00 95.56 198 HIS A C 1
ATOM 1583 O O . HIS A 1 198 ? 5.426 -3.540 2.222 1.00 95.56 198 HIS A O 1
ATOM 1589 N N . VAL A 1 199 ? 4.234 -5.061 1.070 1.00 96.06 199 VAL A N 1
ATOM 1590 C CA . VAL A 1 199 ? 3.969 -6.012 2.161 1.00 96.06 199 VAL A CA 1
ATOM 1591 C C . VAL A 1 199 ? 4.536 -7.394 1.813 1.00 96.06 199 VAL A C 1
ATOM 1593 O O . VAL A 1 199 ? 5.018 -8.090 2.704 1.00 96.06 199 VAL A O 1
ATOM 1596 N N . LEU A 1 200 ? 4.573 -7.737 0.521 1.00 95.94 200 LEU A N 1
ATOM 1597 C CA . LEU A 1 200 ? 5.286 -8.892 -0.025 1.00 95.94 200 LEU A CA 1
ATOM 1598 C C . LEU A 1 200 ? 6.522 -8.467 -0.825 1.00 95.94 200 LEU A C 1
ATOM 1600 O O . LEU A 1 200 ? 6.557 -7.374 -1.387 1.00 95.94 200 LEU A O 1
ATOM 1604 N N . CYS A 1 201 ? 7.517 -9.350 -0.898 1.00 94.81 201 CYS A N 1
ATOM 1605 C CA . CYS A 1 201 ? 8.627 -9.229 -1.840 1.00 94.81 201 CYS A CA 1
ATOM 1606 C C . CYS A 1 201 ? 8.216 -9.682 -3.248 1.00 94.81 201 CYS A C 1
ATOM 1608 O O . CYS A 1 201 ? 7.242 -10.421 -3.406 1.00 94.81 201 CYS A O 1
ATOM 1610 N N . ASP A 1 202 ? 8.992 -9.289 -4.261 1.00 91.12 202 ASP A N 1
ATOM 1611 C CA . ASP A 1 202 ? 8.705 -9.576 -5.674 1.00 91.12 202 ASP A CA 1
ATOM 1612 C C . ASP A 1 202 ? 8.545 -11.077 -5.968 1.00 91.12 202 ASP A C 1
ATOM 1614 O O . ASP A 1 202 ? 7.705 -11.466 -6.778 1.00 91.12 202 ASP A O 1
ATOM 1618 N N . ASN A 1 203 ? 9.328 -11.933 -5.306 1.00 93.19 203 ASN A N 1
ATOM 1619 C CA . ASN A 1 203 ? 9.272 -13.383 -5.510 1.00 93.19 203 ASN A CA 1
ATOM 1620 C C . ASN A 1 203 ? 7.984 -13.975 -4.927 1.00 93.19 203 ASN A C 1
ATOM 1622 O O . ASN A 1 203 ? 7.297 -14.740 -5.599 1.00 93.19 203 ASN A O 1
ATOM 1626 N N . CYS A 1 204 ? 7.611 -13.574 -3.708 1.00 95.19 204 CYS A N 1
ATOM 1627 C CA . CYS A 1 204 ? 6.361 -14.017 -3.093 1.00 95.19 204 CYS A CA 1
ATOM 1628 C C . CYS A 1 204 ? 5.131 -13.465 -3.823 1.00 95.19 204 CYS A C 1
ATOM 1630 O O . CYS A 1 204 ? 4.135 -14.173 -3.941 1.00 95.19 204 CYS A O 1
ATOM 1632 N N . ALA A 1 205 ? 5.187 -12.218 -4.298 1.00 94.12 205 ALA A N 1
ATOM 1633 C CA . ALA A 1 205 ? 4.101 -11.605 -5.056 1.00 94.12 205 ALA A CA 1
ATOM 1634 C C . ALA A 1 205 ? 3.888 -12.317 -6.400 1.00 94.12 205 ALA A C 1
ATOM 1636 O O . ALA A 1 205 ? 2.756 -12.677 -6.713 1.00 94.12 205 ALA A O 1
ATOM 1637 N N . ARG A 1 206 ? 4.971 -12.602 -7.145 1.00 91.62 206 ARG A N 1
ATOM 1638 C CA . ARG A 1 206 ? 4.913 -13.361 -8.406 1.00 91.62 206 ARG A CA 1
ATOM 1639 C C . ARG A 1 206 ? 4.461 -14.802 -8.204 1.00 91.62 206 ARG A C 1
ATOM 1641 O O . ARG A 1 206 ? 3.559 -15.239 -8.902 1.00 91.62 206 ARG A O 1
ATOM 1648 N N . GLY A 1 207 ? 5.015 -15.510 -7.218 1.00 92.62 207 GLY A N 1
ATOM 1649 C CA . GLY A 1 207 ? 4.636 -16.900 -6.943 1.00 92.62 207 GLY A CA 1
ATOM 1650 C C . GLY A 1 207 ? 3.165 -17.069 -6.550 1.00 92.62 207 GLY A C 1
ATOM 1651 O O . GLY A 1 207 ? 2.567 -18.093 -6.853 1.00 92.62 207 GLY A O 1
ATOM 1652 N N . LYS A 1 208 ? 2.567 -16.058 -5.906 1.00 92.88 208 LYS A N 1
ATOM 1653 C CA . LYS A 1 208 ? 1.142 -16.055 -5.539 1.00 92.88 208 LYS A CA 1
ATOM 1654 C C . LYS A 1 208 ? 0.237 -15.370 -6.571 1.00 92.88 208 LYS A C 1
ATOM 1656 O O . LYS A 1 208 ? -0.976 -15.462 -6.435 1.00 92.88 208 LYS A O 1
ATOM 1661 N N . GLY A 1 209 ? 0.794 -14.654 -7.550 1.00 91.38 209 GLY A N 1
ATOM 1662 C CA . GLY A 1 209 ? 0.023 -13.871 -8.521 1.00 91.38 209 GLY A CA 1
ATOM 1663 C C . GLY A 1 209 ? -0.809 -12.743 -7.893 1.00 91.38 209 GLY A C 1
ATOM 1664 O O . GLY A 1 209 ? -1.926 -12.482 -8.332 1.00 91.38 209 GLY A O 1
ATOM 1665 N N . VAL A 1 210 ? -0.306 -12.089 -6.839 1.00 94.31 210 VAL A N 1
ATOM 1666 C CA . VAL A 1 210 ? -1.045 -11.043 -6.103 1.00 94.31 210 VAL A CA 1
ATOM 1667 C C . VAL A 1 210 ? -0.290 -9.719 -6.048 1.00 94.31 210 VAL A C 1
ATOM 1669 O O . VAL A 1 210 ? 0.938 -9.669 -6.102 1.00 94.31 210 VAL A O 1
ATOM 1672 N N . CYS A 1 211 ? -1.028 -8.623 -5.860 1.00 95.38 211 CYS A N 1
ATOM 1673 C CA . CYS A 1 211 ? -0.452 -7.294 -5.674 1.00 95.38 211 CYS A CA 1
ATOM 1674 C C . CYS A 1 211 ? 0.430 -7.230 -4.416 1.00 95.38 211 CYS A C 1
ATOM 1676 O O . CYS A 1 211 ? -0.032 -7.512 -3.305 1.00 95.38 211 CYS A O 1
ATOM 1678 N N . ALA A 1 212 ? 1.667 -6.738 -4.557 1.00 94.88 212 ALA A N 1
ATOM 1679 C CA . ALA A 1 212 ? 2.645 -6.686 -3.466 1.00 94.88 212 ALA A CA 1
ATOM 1680 C C . ALA A 1 212 ? 2.231 -5.788 -2.282 1.00 94.88 212 ALA A C 1
ATOM 1682 O O . ALA A 1 212 ? 2.815 -5.881 -1.199 1.00 94.88 212 ALA A O 1
ATOM 1683 N N . LYS A 1 213 ? 1.228 -4.914 -2.463 1.00 94.69 213 LYS A N 1
ATOM 1684 C CA . LYS A 1 213 ? 0.723 -3.989 -1.434 1.00 94.69 213 LYS A CA 1
ATOM 1685 C C . LYS A 1 213 ? -0.613 -4.400 -0.820 1.00 94.69 213 LYS A C 1
ATOM 1687 O O . LYS A 1 213 ? -0.740 -4.321 0.398 1.00 94.69 213 LYS A O 1
ATOM 1692 N N . CYS A 1 214 ? -1.623 -4.729 -1.631 1.00 95.69 214 CYS A N 1
ATOM 1693 C CA . CYS A 1 214 ? -2.969 -5.039 -1.128 1.00 95.69 214 CYS A CA 1
ATOM 1694 C C . CYS A 1 214 ? -3.267 -6.533 -1.006 1.00 95.69 214 CYS A C 1
ATOM 1696 O O . CYS A 1 214 ? -4.305 -6.854 -0.447 1.00 95.69 214 CYS A O 1
ATOM 1698 N N . LEU A 1 215 ? -2.376 -7.418 -1.478 1.00 93.69 215 LEU A N 1
ATOM 1699 C CA . LEU A 1 215 ? -2.522 -8.881 -1.407 1.00 93.69 215 LEU A CA 1
ATOM 1700 C C . LEU A 1 215 ? -3.712 -9.446 -2.203 1.00 93.69 215 LEU A C 1
ATOM 1702 O O . LEU A 1 215 ? -3.987 -10.636 -2.129 1.00 93.69 215 LEU A O 1
ATOM 1706 N N . GLU A 1 216 ? -4.397 -8.614 -2.985 1.00 93.00 216 GLU A N 1
ATOM 1707 C CA . GLU A 1 216 ? -5.492 -9.038 -3.854 1.00 93.00 216 GLU A CA 1
ATOM 1708 C C . GLU A 1 216 ? -4.942 -9.560 -5.190 1.00 93.00 216 GLU A C 1
ATOM 1710 O O . GLU A 1 216 ? -3.988 -8.997 -5.743 1.00 93.00 216 GLU A O 1
ATOM 1715 N N . SER A 1 217 ? -5.582 -10.600 -5.726 1.00 90.12 217 SER A N 1
ATOM 1716 C CA . SER A 1 217 ? -5.370 -11.141 -7.072 1.00 90.12 217 SER A CA 1
ATOM 1717 C C . SER A 1 217 ? -6.023 -10.221 -8.111 1.00 90.12 217 SER A C 1
ATOM 1719 O O . SER A 1 217 ? -7.164 -10.423 -8.521 1.00 90.12 217 SER A O 1
ATOM 1721 N N . LYS A 1 218 ? -5.327 -9.141 -8.463 1.00 88.38 218 LYS A N 1
ATOM 1722 C CA . LYS A 1 218 ? -5.730 -8.163 -9.484 1.00 88.38 218 LYS A CA 1
ATOM 1723 C C . LYS A 1 218 ? -4.623 -8.036 -10.519 1.00 88.38 218 LYS A C 1
ATOM 1725 O O . LYS A 1 218 ? -3.461 -8.253 -10.179 1.00 88.38 218 LYS A O 1
ATOM 1730 N N . ASP A 1 219 ? -4.983 -7.587 -11.717 1.00 84.25 219 ASP A N 1
ATOM 1731 C CA . ASP A 1 219 ? -4.030 -7.376 -12.806 1.00 84.25 219 ASP A CA 1
ATOM 1732 C C . ASP A 1 219 ? -2.906 -6.421 -12.387 1.00 84.25 219 ASP A C 1
ATOM 1734 O O . ASP A 1 219 ? -3.134 -5.326 -11.850 1.00 84.25 219 ASP A O 1
ATOM 1738 N N . ILE A 1 220 ? -1.674 -6.876 -12.605 1.00 86.25 220 ILE A N 1
ATOM 1739 C CA . ILE A 1 220 ? -0.450 -6.137 -12.317 1.00 86.25 220 ILE A CA 1
ATOM 1740 C C . ILE A 1 220 ? -0.040 -5.424 -13.599 1.00 86.25 220 ILE A C 1
ATOM 1742 O O . ILE A 1 220 ? 0.261 -6.070 -14.593 1.00 86.25 220 ILE A O 1
ATOM 1746 N N . ILE A 1 221 ? -0.053 -4.094 -13.570 1.00 76.88 221 ILE A N 1
ATOM 1747 C CA . ILE A 1 221 ? 0.057 -3.280 -14.793 1.00 76.88 221 ILE A CA 1
ATOM 1748 C C . ILE A 1 221 ? 1.505 -2.988 -15.158 1.00 76.88 221 ILE A C 1
ATOM 1750 O O . ILE A 1 221 ? 1.831 -2.915 -16.331 1.00 76.88 221 ILE A O 1
ATOM 1754 N N . ASN A 1 222 ? 2.365 -2.852 -14.150 1.00 74.06 222 ASN A N 1
ATOM 1755 C CA . ASN A 1 222 ? 3.772 -2.534 -14.341 1.00 74.06 222 ASN A CA 1
ATOM 1756 C C . ASN A 1 222 ? 4.614 -3.708 -13.851 1.00 74.06 222 ASN A C 1
ATOM 1758 O O . ASN A 1 222 ? 4.652 -3.977 -12.638 1.00 74.06 222 ASN A O 1
ATOM 1762 N N . THR A 1 223 ? 5.302 -4.388 -14.764 1.00 73.06 223 THR A N 1
ATOM 1763 C CA . THR A 1 223 ? 6.258 -5.438 -14.396 1.00 73.06 223 THR A CA 1
ATOM 1764 C C . THR A 1 223 ? 7.652 -4.840 -14.231 1.00 73.06 223 THR A C 1
ATOM 1766 O O . THR A 1 223 ? 7.952 -3.747 -14.705 1.00 73.06 223 THR A O 1
ATOM 1769 N N . LYS A 1 224 ? 8.515 -5.510 -13.463 1.00 69.25 224 LYS A N 1
ATOM 1770 C CA . LYS A 1 224 ? 9.876 -5.015 -13.207 1.00 69.25 224 LYS A CA 1
ATOM 1771 C C . LYS A 1 224 ? 10.725 -4.997 -14.482 1.00 69.25 224 LYS A C 1
ATOM 1773 O O . LYS A 1 224 ? 11.607 -4.156 -14.600 1.00 69.25 224 LYS A O 1
ATOM 1778 N N . ASP A 1 225 ? 10.416 -5.891 -15.414 1.00 64.81 225 ASP A N 1
ATOM 1779 C CA . ASP A 1 225 ? 11.195 -6.138 -16.627 1.00 64.81 225 ASP A CA 1
ATOM 1780 C C . ASP A 1 225 ? 11.047 -5.009 -17.667 1.00 64.81 225 ASP A C 1
ATOM 1782 O O . ASP A 1 225 ? 11.909 -4.835 -18.522 1.00 64.81 225 ASP A O 1
ATOM 1786 N N . GLU A 1 226 ? 10.008 -4.177 -17.548 1.00 64.56 226 GLU A N 1
ATOM 1787 C CA . GLU A 1 226 ? 9.785 -3.010 -18.414 1.00 64.56 226 GLU A CA 1
ATOM 1788 C C . GLU A 1 226 ? 10.667 -1.808 -18.034 1.00 64.56 226 GLU A C 1
ATOM 1790 O O . GLU A 1 226 ? 10.882 -0.905 -18.842 1.00 64.56 226 GLU A O 1
ATOM 1795 N N . PHE A 1 227 ? 11.211 -1.784 -16.812 1.00 66.69 227 PHE A N 1
ATOM 1796 C CA . PHE A 1 227 ? 12.079 -0.706 -16.346 1.00 66.69 227 PHE A CA 1
ATOM 1797 C C . PHE A 1 227 ? 13.542 -1.116 -16.484 1.00 66.69 227 PHE A C 1
ATOM 1799 O O . PHE A 1 227 ? 14.146 -1.638 -15.543 1.00 66.69 227 PHE A O 1
ATOM 1806 N N . LYS A 1 228 ? 14.138 -0.832 -17.645 1.00 63.09 228 LYS A N 1
ATOM 1807 C CA . LYS A 1 228 ? 15.591 -0.937 -17.810 1.00 63.09 228 LYS A CA 1
ATOM 1808 C C . LYS A 1 228 ? 16.271 0.032 -16.850 1.00 63.09 228 LYS A C 1
ATOM 1810 O O . LYS A 1 228 ? 15.931 1.214 -16.771 1.00 63.09 228 LYS A O 1
ATOM 1815 N N . SER A 1 229 ? 17.207 -0.472 -16.053 1.00 63.25 229 SER A N 1
ATOM 1816 C CA . SER A 1 229 ? 18.020 0.412 -15.227 1.00 63.25 229 SER A CA 1
ATOM 1817 C C . SER A 1 229 ? 18.953 1.225 -16.133 1.00 63.25 229 SER A C 1
ATOM 1819 O O . SER A 1 229 ? 19.410 0.716 -17.151 1.00 63.25 229 SER A O 1
ATOM 1821 N N . ASN A 1 230 ? 19.319 2.453 -15.748 1.00 68.69 230 ASN A N 1
ATOM 1822 C CA . ASN A 1 230 ? 20.344 3.227 -16.480 1.00 68.69 230 ASN A CA 1
ATOM 1823 C C . ASN A 1 230 ? 21.657 2.435 -16.674 1.00 68.69 230 ASN A C 1
ATOM 1825 O O . ASN A 1 230 ? 22.397 2.668 -17.624 1.00 68.69 230 ASN A O 1
ATOM 1829 N N . ALA A 1 231 ? 21.970 1.511 -15.758 1.00 71.44 231 ALA A N 1
ATOM 1830 C CA . ALA A 1 231 ? 23.135 0.642 -15.874 1.00 71.4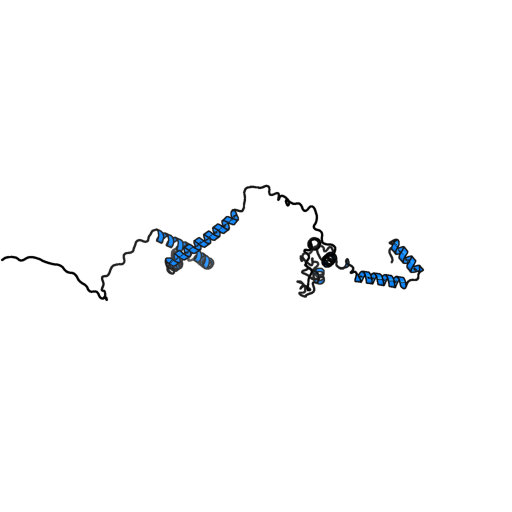4 231 ALA A CA 1
ATOM 1831 C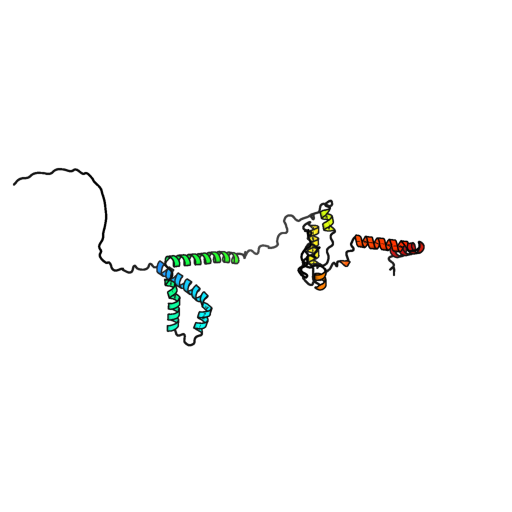 C . ALA A 1 231 ? 22.943 -0.440 -16.949 1.00 71.44 231 ALA A C 1
ATOM 1833 O O . ALA A 1 231 ? 23.883 -0.727 -17.687 1.00 71.44 231 ALA A O 1
ATOM 1834 N N . ASP A 1 232 ? 21.741 -1.006 -17.066 1.00 74.94 232 ASP A N 1
ATOM 1835 C CA . ASP A 1 232 ? 21.402 -1.947 -18.137 1.00 74.94 232 ASP A CA 1
ATOM 1836 C C . ASP A 1 232 ? 21.384 -1.257 -19.496 1.00 74.94 232 ASP A C 1
ATOM 1838 O O . ASP A 1 232 ? 21.977 -1.775 -20.434 1.00 74.94 232 ASP A O 1
ATOM 1842 N N . GLU A 1 233 ? 20.812 -0.055 -19.586 1.00 77.56 233 GLU A N 1
ATOM 1843 C CA . GLU A 1 233 ? 20.842 0.749 -20.812 1.00 77.56 233 GLU A CA 1
ATOM 1844 C C . GLU A 1 233 ? 22.279 1.093 -21.227 1.00 77.56 233 GLU A C 1
ATOM 1846 O O . GLU A 1 233 ? 22.634 0.952 -22.396 1.00 77.56 233 GLU A O 1
ATOM 1851 N N . MET A 1 234 ? 23.147 1.474 -20.278 1.00 79.25 234 MET A N 1
ATOM 1852 C CA . MET A 1 234 ? 24.572 1.679 -20.566 1.00 79.25 234 MET A CA 1
ATOM 1853 C C . MET A 1 234 ? 25.275 0.392 -21.001 1.00 79.25 234 MET A C 1
ATOM 1855 O O . MET A 1 234 ? 26.120 0.439 -21.893 1.00 79.25 234 MET A O 1
ATOM 1859 N N . ARG A 1 235 ? 24.957 -0.753 -20.392 1.00 84.88 235 ARG A N 1
ATOM 1860 C CA . ARG A 1 235 ? 25.541 -2.045 -20.774 1.00 84.88 235 ARG A CA 1
ATOM 1861 C C . ARG A 1 235 ? 25.120 -2.442 -22.187 1.00 84.88 235 ARG A C 1
ATOM 1863 O O . ARG A 1 235 ? 25.984 -2.798 -22.980 1.00 84.88 235 ARG A O 1
ATOM 1870 N N . GLU A 1 236 ? 23.836 -2.319 -22.514 1.00 83.31 236 GLU A N 1
ATOM 1871 C CA . GLU A 1 236 ? 23.307 -2.558 -23.860 1.00 83.31 236 GLU A CA 1
ATOM 1872 C C . GLU A 1 236 ? 23.925 -1.593 -24.881 1.00 83.31 236 GLU A C 1
ATOM 1874 O O . GLU A 1 236 ? 24.295 -2.005 -25.979 1.00 83.31 236 GLU A O 1
ATOM 1879 N N . ALA A 1 237 ? 24.103 -0.317 -24.521 1.00 85.44 237 ALA A N 1
ATOM 1880 C CA . ALA A 1 237 ? 24.769 0.663 -25.372 1.00 85.44 237 ALA A CA 1
ATOM 1881 C C . ALA A 1 237 ? 26.239 0.296 -25.628 1.00 85.44 237 ALA A C 1
ATOM 1883 O O . ALA A 1 237 ? 26.674 0.314 -26.777 1.00 85.44 237 ALA A O 1
ATOM 1884 N N . GLN A 1 238 ? 26.983 -0.103 -24.590 1.00 88.50 238 GLN A N 1
ATOM 1885 C CA . GLN A 1 238 ? 28.365 -0.575 -24.724 1.00 88.50 238 GLN A CA 1
ATOM 1886 C C . GLN A 1 238 ? 28.463 -1.873 -25.528 1.00 88.50 238 GLN A C 1
ATOM 1888 O O . GLN A 1 238 ? 29.424 -2.074 -26.265 1.00 88.50 238 GLN A O 1
ATOM 1893 N N . GLU A 1 239 ? 27.508 -2.786 -25.377 1.00 88.81 239 GLU A N 1
ATOM 1894 C CA . GLU A 1 239 ? 27.463 -4.033 -26.138 1.00 88.81 239 GLU A CA 1
ATOM 1895 C C . GLU A 1 239 ? 27.164 -3.763 -27.613 1.00 88.81 239 GLU A C 1
ATOM 1897 O O . GLU A 1 239 ? 27.874 -4.263 -28.487 1.00 88.81 239 GLU A O 1
ATOM 1902 N N . LYS A 1 240 ? 26.199 -2.880 -27.892 1.00 85.62 240 LYS A N 1
ATOM 1903 C CA . LYS A 1 240 ? 25.910 -2.374 -29.235 1.00 85.62 240 LYS A CA 1
ATOM 1904 C C . LYS A 1 240 ? 27.131 -1.682 -29.837 1.00 85.62 240 LYS A C 1
ATOM 1906 O O . LYS A 1 240 ? 27.444 -1.905 -31.002 1.00 85.62 240 LYS A O 1
ATOM 1911 N N . GLU A 1 241 ? 27.853 -0.884 -29.060 1.00 88.31 241 GLU A N 1
ATOM 1912 C CA . GLU A 1 241 ? 29.086 -0.230 -29.500 1.00 88.31 241 GLU A CA 1
ATOM 1913 C C . GLU A 1 241 ? 30.190 -1.247 -29.826 1.00 88.31 241 GLU A C 1
ATOM 1915 O O . GLU A 1 241 ? 30.747 -1.208 -30.923 1.00 88.31 241 GLU A O 1
ATOM 1920 N N . ARG A 1 242 ? 30.435 -2.231 -28.949 1.00 91.62 242 ARG A N 1
ATOM 1921 C CA . ARG A 1 242 ? 31.393 -3.326 -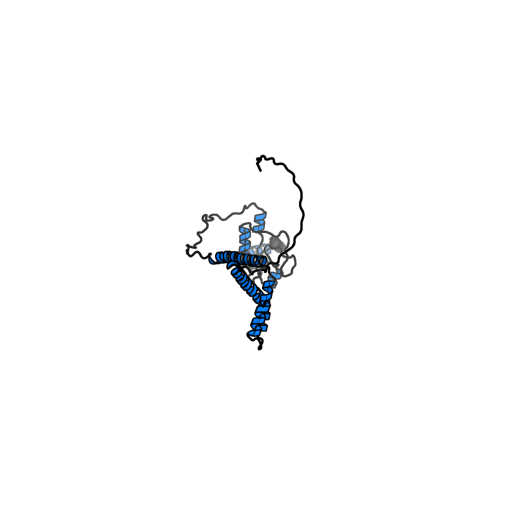29.196 1.00 91.62 242 ARG A CA 1
ATOM 1922 C C . ARG A 1 242 ? 31.016 -4.170 -30.411 1.00 91.62 242 ARG A C 1
ATOM 1924 O O . ARG A 1 242 ? 31.896 -4.586 -31.164 1.00 91.62 242 ARG A O 1
ATOM 1931 N N . MET A 1 243 ? 29.727 -4.438 -30.612 1.00 87.44 243 MET A N 1
ATOM 1932 C CA . MET A 1 243 ? 29.218 -5.144 -31.790 1.00 87.44 243 MET A CA 1
ATOM 1933 C C . MET A 1 243 ? 29.511 -4.349 -33.067 1.00 87.44 243 MET A C 1
ATOM 1935 O O . MET A 1 243 ? 29.997 -4.912 -34.048 1.00 87.44 243 MET A O 1
ATOM 1939 N N . LEU A 1 244 ? 29.270 -3.035 -33.037 1.00 87.50 244 LEU A N 1
ATOM 1940 C CA . LEU A 1 244 ? 29.528 -2.134 -34.158 1.00 87.50 244 LEU A CA 1
ATOM 1941 C C . LEU A 1 244 ? 31.022 -1.975 -34.472 1.00 87.50 244 LEU A C 1
ATOM 1943 O O . LEU A 1 244 ? 31.361 -1.765 -35.636 1.00 87.50 244 LEU A O 1
ATOM 1947 N N . ASP A 1 245 ? 31.899 -2.091 -33.475 1.00 88.38 245 ASP A N 1
ATOM 1948 C CA . ASP A 1 245 ? 33.358 -2.057 -33.653 1.00 88.38 245 ASP A CA 1
ATOM 1949 C C . ASP A 1 245 ? 33.926 -3.353 -34.243 1.00 88.38 245 ASP A C 1
ATOM 1951 O O . ASP A 1 245 ? 34.896 -3.314 -34.997 1.00 88.38 245 ASP A O 1
ATOM 1955 N N . ARG A 1 246 ? 33.308 -4.507 -33.960 1.00 88.06 246 ARG A N 1
ATOM 1956 C CA . ARG A 1 246 ? 33.684 -5.790 -34.584 1.00 88.06 246 ARG A CA 1
ATOM 1957 C C . ARG A 1 246 ? 33.257 -5.889 -36.051 1.00 88.06 246 ARG A C 1
ATOM 1959 O O . ARG A 1 246 ? 33.746 -6.755 -36.772 1.00 88.06 246 ARG A O 1
ATOM 1966 N N . MET A 1 247 ? 32.338 -5.031 -36.492 1.00 88.50 247 MET A N 1
ATOM 1967 C CA . MET A 1 247 ? 31.872 -4.976 -37.875 1.00 88.50 247 MET A CA 1
ATOM 1968 C C . MET A 1 247 ? 32.761 -4.083 -38.745 1.00 88.50 247 MET A C 1
ATOM 1970 O O . MET A 1 247 ? 33.259 -3.043 -38.320 1.00 88.50 247 MET A O 1
ATOM 1974 N N . THR A 1 248 ? 32.893 -4.436 -40.026 1.00 92.00 248 THR A N 1
ATOM 1975 C CA . THR A 1 248 ? 33.575 -3.568 -40.998 1.00 92.00 248 THR A CA 1
ATOM 1976 C C . THR A 1 248 ? 32.810 -2.259 -41.210 1.00 92.00 248 THR A C 1
ATOM 1978 O O . THR A 1 248 ? 31.589 -2.184 -41.046 1.00 92.00 248 THR A O 1
ATOM 1981 N N . LEU A 1 249 ? 33.504 -1.218 -41.677 1.00 84.25 249 LEU A N 1
ATOM 1982 C CA . LEU A 1 249 ? 32.932 0.121 -41.877 1.00 84.25 249 LEU A CA 1
ATOM 1983 C C . LEU A 1 249 ? 31.695 0.117 -42.805 1.00 84.25 249 LEU A C 1
ATOM 1985 O O . LEU A 1 249 ? 30.737 0.862 -42.582 1.00 84.25 249 LEU A O 1
ATOM 1989 N N . ARG A 1 250 ? 31.673 -0.775 -43.810 1.00 87.69 250 ARG A N 1
ATOM 1990 C CA . ARG A 1 250 ? 30.533 -0.983 -44.723 1.00 87.69 250 ARG A CA 1
ATOM 1991 C C . ARG A 1 250 ? 29.343 -1.648 -44.021 1.00 87.69 250 ARG A C 1
ATOM 1993 O O . ARG A 1 250 ? 28.207 -1.228 -44.241 1.00 87.69 250 ARG A O 1
ATOM 2000 N N . GLN A 1 251 ? 29.592 -2.641 -43.165 1.00 87.62 251 GLN A N 1
ATOM 2001 C CA . GLN A 1 251 ? 28.562 -3.323 -42.372 1.00 87.62 251 GLN A CA 1
ATOM 2002 C C . GLN A 1 251 ? 27.980 -2.397 -41.295 1.00 87.62 251 GLN A C 1
ATOM 2004 O O . GLN A 1 251 ? 26.761 -2.292 -41.201 1.00 87.62 251 GLN A O 1
ATOM 2009 N N . ARG A 1 252 ? 28.821 -1.628 -40.589 1.00 90.69 252 ARG A N 1
ATOM 2010 C CA . ARG A 1 252 ? 28.408 -0.631 -39.583 1.00 90.69 252 ARG A CA 1
ATOM 2011 C C . ARG A 1 252 ? 27.476 0.434 -40.172 1.00 90.69 252 ARG A C 1
ATOM 2013 O O . ARG A 1 252 ? 26.403 0.687 -39.635 1.00 90.69 252 ARG A O 1
ATOM 2020 N N . ARG A 1 253 ? 27.834 1.014 -41.328 1.00 87.38 253 ARG A N 1
ATOM 2021 C CA . ARG A 1 253 ? 26.987 1.984 -42.058 1.00 87.38 253 ARG A CA 1
ATOM 2022 C C . ARG A 1 253 ? 25.701 1.361 -42.608 1.00 87.38 253 ARG A C 1
ATOM 2024 O O . ARG A 1 253 ? 24.699 2.052 -42.756 1.00 87.38 253 ARG A O 1
ATOM 2031 N N . SER A 1 254 ? 25.726 0.077 -42.965 1.00 88.75 254 SER A N 1
ATOM 2032 C CA . SER A 1 254 ? 24.520 -0.652 -43.377 1.00 88.75 254 SER A CA 1
ATOM 2033 C C . SER A 1 254 ? 23.571 -0.853 -42.193 1.00 88.75 254 SER A C 1
ATOM 2035 O O . SER A 1 254 ? 22.396 -0.518 -42.293 1.00 88.75 254 SER A O 1
ATOM 2037 N N . TYR A 1 255 ? 24.103 -1.300 -41.053 1.00 87.94 255 TYR A N 1
ATOM 2038 C CA . TYR A 1 255 ? 23.363 -1.504 -39.809 1.00 87.94 255 TYR A CA 1
ATOM 2039 C C . TYR A 1 255 ? 22.713 -0.210 -39.305 1.00 87.94 255 TYR A C 1
ATOM 2041 O O . TYR A 1 255 ? 21.517 -0.197 -39.039 1.00 87.94 255 TYR A O 1
ATOM 2049 N N . LEU A 1 256 ? 23.461 0.899 -39.251 1.00 86.12 256 LEU A N 1
ATOM 2050 C CA . LEU A 1 256 ? 22.920 2.193 -38.813 1.00 86.12 256 LEU A CA 1
ATOM 2051 C C . LEU A 1 256 ? 21.783 2.694 -39.719 1.00 86.12 256 LEU A C 1
ATOM 2053 O O . LEU A 1 256 ? 20.785 3.183 -39.206 1.00 86.12 256 LEU A O 1
ATOM 2057 N N . ARG A 1 257 ? 21.887 2.506 -41.044 1.00 87.56 257 ARG A N 1
ATOM 2058 C CA . ARG A 1 257 ? 20.817 2.872 -41.991 1.00 87.56 257 ARG A CA 1
ATOM 2059 C C . ARG A 1 257 ? 19.565 2.008 -41.842 1.00 87.56 257 ARG A C 1
ATOM 2061 O O . ARG A 1 257 ? 18.463 2.527 -41.968 1.00 87.56 257 ARG A O 1
ATOM 2068 N N . LYS A 1 258 ? 19.721 0.705 -41.579 1.00 86.88 258 LYS A N 1
ATOM 2069 C CA . LYS A 1 258 ? 18.587 -0.184 -41.267 1.00 86.88 258 LYS A CA 1
ATOM 2070 C C . LYS A 1 258 ? 17.889 0.246 -39.975 1.00 86.88 258 LYS A C 1
ATOM 2072 O O . LYS A 1 258 ? 16.668 0.320 -39.935 1.00 86.88 258 LYS A O 1
ATOM 2077 N N . LEU A 1 259 ? 18.676 0.608 -38.961 1.00 83.62 259 LEU A N 1
ATOM 2078 C CA . LEU A 1 259 ? 18.181 1.061 -37.661 1.00 83.62 259 LEU A CA 1
ATOM 2079 C C . LEU A 1 259 ? 17.435 2.403 -37.757 1.00 83.62 259 LEU A C 1
ATOM 2081 O O . LEU A 1 259 ? 16.424 2.583 -37.093 1.00 83.62 259 LEU A O 1
ATOM 2085 N N . GLU A 1 260 ? 17.900 3.318 -38.612 1.00 82.69 260 GLU A N 1
ATOM 2086 C CA . GLU A 1 260 ? 17.229 4.594 -38.909 1.00 82.69 260 GLU A CA 1
ATOM 2087 C C . GLU A 1 260 ? 15.927 4.409 -39.706 1.00 82.69 260 GLU A C 1
ATOM 2089 O O . GLU A 1 260 ? 14.977 5.164 -39.512 1.00 82.69 260 GLU A O 1
ATOM 2094 N N . ARG A 1 261 ? 15.851 3.380 -40.564 1.00 86.69 261 ARG A N 1
ATOM 2095 C CA . ARG A 1 261 ? 14.620 3.016 -41.284 1.00 86.69 261 ARG A CA 1
ATOM 2096 C C . ARG A 1 261 ? 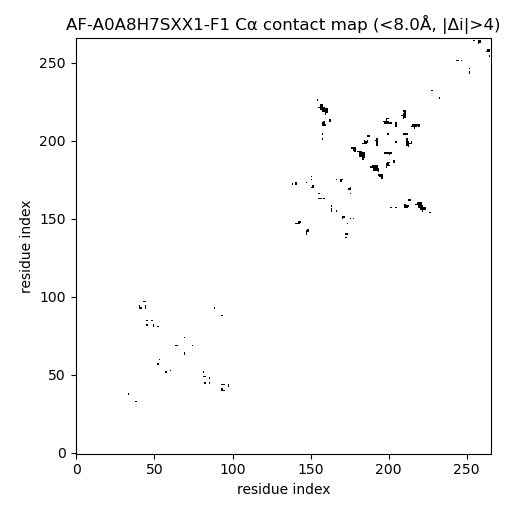13.599 2.283 -40.402 1.00 86.69 261 ARG A C 1
ATOM 2098 O O . ARG A 1 261 ? 12.422 2.262 -40.746 1.00 86.69 261 ARG A O 1
ATOM 2105 N N . GLY A 1 262 ? 14.033 1.722 -39.271 1.00 75.81 262 GLY A N 1
ATOM 2106 C CA . GLY A 1 262 ? 13.197 0.879 -38.414 1.00 75.81 262 GLY A CA 1
ATOM 2107 C C . GLY A 1 262 ? 12.974 -0.527 -38.979 1.00 75.81 262 GLY A C 1
ATOM 2108 O O . GLY A 1 262 ? 12.005 -1.177 -38.603 1.00 75.81 262 GLY A O 1
ATOM 2109 N N . ASP A 1 263 ? 13.845 -0.984 -39.886 1.00 75.56 263 ASP A N 1
ATOM 2110 C CA . ASP A 1 263 ? 13.801 -2.350 -40.413 1.00 75.56 263 ASP A CA 1
ATOM 2111 C C . ASP A 1 263 ? 14.237 -3.334 -39.308 1.00 75.56 263 ASP A C 1
ATOM 2113 O O . ASP A 1 263 ? 15.255 -3.095 -38.649 1.00 75.56 263 ASP A O 1
ATOM 2117 N N . ASP A 1 264 ? 13.517 -4.448 -39.130 1.00 61.94 264 ASP A N 1
ATOM 2118 C CA . ASP A 1 264 ? 13.881 -5.490 -38.161 1.00 61.94 264 ASP A CA 1
ATOM 2119 C C . ASP A 1 264 ? 15.278 -6.053 -38.468 1.00 61.94 264 ASP A C 1
ATOM 2121 O O . ASP A 1 264 ? 15.569 -6.534 -39.569 1.00 61.94 264 ASP A O 1
ATOM 2125 N N . ILE A 1 265 ? 16.169 -5.969 -37.480 1.00 66.38 265 ILE A N 1
ATOM 2126 C CA . ILE A 1 265 ? 17.546 -6.455 -37.572 1.00 66.38 265 ILE A CA 1
ATOM 2127 C C . ILE A 1 265 ? 17.585 -7.861 -36.968 1.00 66.38 265 ILE A C 1
ATOM 2129 O O . ILE A 1 265 ? 17.940 -8.031 -35.803 1.00 66.38 265 ILE A O 1
ATOM 2133 N N . LEU A 1 266 ? 17.172 -8.846 -37.766 1.00 47.16 266 LEU A N 1
ATOM 2134 C CA . LEU A 1 266 ? 17.415 -10.273 -37.531 1.00 47.16 266 LEU A CA 1
ATOM 2135 C C . LEU A 1 266 ? 18.513 -10.774 -38.475 1.00 47.16 266 LEU A C 1
ATOM 2137 O O . LEU A 1 266 ? 18.473 -10.421 -39.679 1.00 47.16 266 LEU A O 1
#